Protein AF-000000007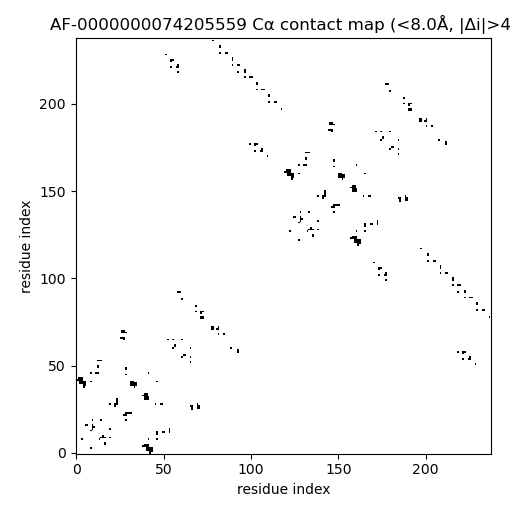4205559 (afdb_homodimer)

Organism: NCBI:txid88382

InterPro domains:
  IPR000551 MerR-type HTH domain [PF13411] (4-71)
  IPR000551 MerR-type HTH domain [PS50937] (3-72)
  IPR000551 MerR-type HTH domain [SM00422] (4-73)
  IPR009061 Putative DNA-binding domain superfamily [SSF46955] (4-115)
  IPR047057 MerR transcriptional regulator [PTHR30204] (4-109)

Sequence (238 aa):
MITYSPAQAAEVSGFSIDTLRYYEREGILRPIARTSGGHRAYTQDDLGWLDLVHCLRDTGMPIADLKRYAELSLDEATLAARVALLDEHDRRVQESIDALRVQQERLREKIRWYRSQGVMITYSPAQAAEVSGFSIDTLRYYEREGILRPIARTSGGHRAYTQDDLGWLDLVHCLRDTGMPIADLKRYAELSLDEATLAARVALLD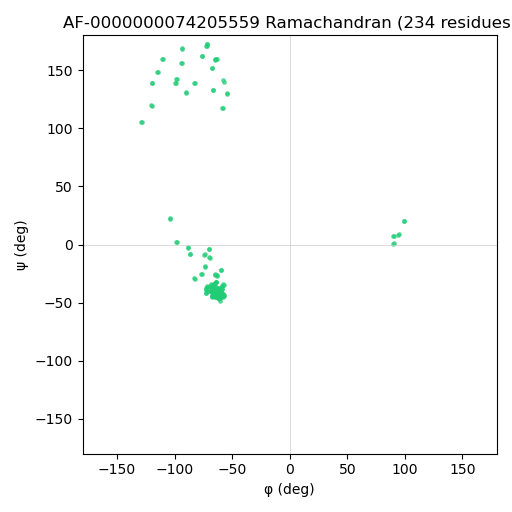EHDRRVQESIDALRVQQERLREKIRWYRSQGV

Foldseek 3Di:
DDWDFLVRLCVLLVHHSVVVVVCCVLQLQPDFDADPVGGGTHDPVSSVSSNVVSVLVVLPNDPVLSSVLSVLVVDPVSVVVNVVSVVVSVVVSVVVVVVVVVVVVVVVVVVVVVVVVVD/DDWDFLVRLCVLLVHHSVVVVVCCVLQLQPDFDADPVGGGTHDPVRSVSSNVVSVLVVLPNDPVLSSVLSVLVVDPVSVVVNVVSVVVSVVVSVVVVVVVVVVVVVVVVVVVVVVVVVD

pLDDT: mean 95.37, std 5.58, range [57.16, 98.44]

Structure (mmCIF, N/CA/C/O backbone):
data_AF-0000000074205559-model_v1
#
loop_
_entity.id
_entity.type
_entity.pdbx_description
1 polymer 'DNA-binding transcriptional MerR regulator'
#
loop_
_atom_site.group_PDB
_atom_site.id
_atom_site.type_symbol
_atom_site.label_atom_id
_atom_site.label_alt_id
_atom_site.label_comp_id
_atom_site.label_asym_id
_atom_site.label_entity_id
_atom_site.label_seq_id
_atom_site.pdbx_PDB_ins_code
_atom_site.Cartn_x
_atom_site.Cartn_y
_atom_site.Cartn_z
_atom_site.occupancy
_atom_site.B_iso_or_equiv
_atom_site.auth_seq_id
_atom_site.auth_comp_id
_atom_site.auth_asym_id
_atom_site.auth_atom_id
_atom_site.pdbx_PDB_model_num
ATOM 1 N N . MET A 1 1 ? -8.07 -34.75 -19.406 1 74.12 1 MET A N 1
ATOM 2 C CA . MET A 1 1 ? -7.824 -33.969 -18.188 1 74.12 1 MET A CA 1
ATOM 3 C C . MET A 1 1 ? -8.789 -32.812 -18.094 1 74.12 1 MET A C 1
ATOM 5 O O . MET A 1 1 ? -9.25 -32.281 -19.125 1 74.12 1 MET A O 1
ATOM 9 N N . ILE A 1 2 ? -9.484 -32.562 -17 1 88.19 2 ILE A N 1
ATOM 10 C CA . ILE A 1 2 ? -10.469 -31.5 -16.812 1 88.19 2 ILE A CA 1
ATOM 11 C C . ILE A 1 2 ? -9.82 -30.141 -17.047 1 88.19 2 ILE A C 1
ATOM 13 O O . ILE A 1 2 ? -8.734 -29.875 -16.531 1 88.19 2 ILE A O 1
ATOM 17 N N . THR A 1 3 ? -10.336 -29.438 -18.094 1 94.88 3 THR A N 1
ATOM 18 C CA . THR A 1 3 ? -9.812 -28.109 -18.391 1 94.88 3 THR A CA 1
ATOM 19 C C . THR A 1 3 ? -10.852 -27.047 -18.062 1 94.88 3 THR A C 1
ATOM 21 O O . THR A 1 3 ? -12.023 -27.359 -17.844 1 94.88 3 THR A O 1
ATOM 24 N N . TYR A 1 4 ? -10.398 -25.859 -17.891 1 97.06 4 TYR A N 1
ATOM 25 C CA . TYR A 1 4 ? -11.219 -24.703 -17.547 1 97.06 4 TYR A CA 1
ATOM 26 C C . TYR A 1 4 ? -11.125 -23.625 -18.625 1 97.06 4 TYR A C 1
ATOM 28 O O . TYR A 1 4 ? -10.039 -23.375 -19.156 1 97.06 4 TYR A O 1
ATOM 36 N N . SER A 1 5 ? -12.227 -23.047 -18.906 1 97 5 SER A N 1
ATOM 37 C CA . SER A 1 5 ? -12.258 -21.938 -19.859 1 97 5 SER A CA 1
ATOM 38 C C . SER A 1 5 ? -11.633 -20.672 -19.25 1 97 5 SER A C 1
ATOM 40 O O . SER A 1 5 ? -11.422 -20.609 -18.047 1 97 5 SER A O 1
ATOM 42 N N . PRO A 1 6 ? -11.422 -19.641 -20.078 1 96.88 6 PRO A N 1
ATOM 43 C CA . PRO A 1 6 ? -10.914 -18.375 -19.547 1 96.88 6 PRO A CA 1
ATOM 44 C C . PRO A 1 6 ? -11.852 -17.75 -18.5 1 96.88 6 PRO A C 1
ATOM 46 O O . PRO A 1 6 ? -11.383 -17.234 -17.484 1 96.88 6 PRO A O 1
ATOM 49 N N . ALA A 1 7 ? -13.039 -17.828 -18.734 1 97.19 7 ALA A N 1
ATOM 50 C CA . ALA A 1 7 ? -14.016 -17.281 -17.797 1 97.19 7 ALA A CA 1
ATOM 51 C C . ALA A 1 7 ? -13.977 -18.031 -16.469 1 97.19 7 ALA A C 1
ATOM 53 O O . ALA A 1 7 ? -14.016 -17.406 -15.406 1 97.19 7 ALA A O 1
ATOM 54 N N . GLN A 1 8 ? -13.883 -19.281 -16.547 1 97.31 8 GLN A N 1
ATOM 55 C CA . GLN A 1 8 ? -13.789 -20.094 -15.336 1 97.31 8 GLN A CA 1
ATOM 56 C C . GLN A 1 8 ? -12.484 -19.828 -14.602 1 97.31 8 GLN A C 1
ATOM 58 O O . GLN A 1 8 ? -12.469 -19.719 -13.367 1 97.31 8 GLN A O 1
ATOM 63 N N . ALA A 1 9 ? -11.43 -19.766 -15.352 1 97.81 9 ALA A N 1
ATOM 64 C CA . ALA A 1 9 ? -10.125 -19.469 -14.758 1 97.81 9 ALA A CA 1
ATOM 65 C C . ALA A 1 9 ? -10.133 -18.125 -14.062 1 97.81 9 ALA A C 1
ATOM 67 O O . ALA A 1 9 ? -9.562 -17.969 -12.977 1 97.81 9 ALA A O 1
ATOM 68 N N . ALA A 1 10 ? -10.766 -17.156 -14.68 1 97.88 10 ALA A N 1
ATOM 69 C CA . ALA A 1 10 ? -10.875 -15.82 -14.086 1 97.88 10 ALA A CA 1
ATOM 70 C C . ALA A 1 10 ? -11.641 -15.867 -12.766 1 97.88 10 ALA A C 1
ATOM 72 O O . ALA A 1 10 ? -11.203 -15.281 -11.773 1 97.88 10 ALA A O 1
ATOM 73 N N . GLU A 1 11 ? -12.688 -16.562 -12.766 1 97.19 11 GLU A N 1
ATOM 74 C CA . GLU A 1 11 ? -13.523 -16.672 -11.578 1 97.19 11 GLU A CA 1
ATOM 75 C C . GLU A 1 11 ? -12.766 -17.344 -10.438 1 97.19 11 GLU A C 1
ATOM 77 O O . GLU A 1 11 ? -12.789 -16.875 -9.297 1 97.19 11 GLU A O 1
ATOM 82 N N . VAL A 1 12 ? -12.109 -18.375 -10.773 1 96.06 12 VAL A N 1
ATOM 83 C CA . VAL A 1 12 ? -11.43 -19.172 -9.766 1 96.06 12 VAL A CA 1
ATOM 84 C C . VAL A 1 12 ? -10.195 -18.422 -9.258 1 96.06 12 VAL A C 1
ATOM 86 O O . VAL A 1 12 ? -9.922 -18.406 -8.055 1 96.06 12 VAL A O 1
ATOM 89 N N . SER A 1 13 ? -9.453 -17.797 -10.109 1 96.25 13 SER A N 1
ATOM 90 C CA . SER A 1 13 ? -8.188 -17.156 -9.75 1 96.25 13 SER A CA 1
ATOM 91 C C . SER A 1 13 ? -8.414 -15.766 -9.164 1 96.25 13 SER A C 1
ATOM 93 O O . SER A 1 13 ? -7.562 -15.25 -8.445 1 96.25 13 SER A O 1
ATOM 95 N N . GLY A 1 14 ? -9.508 -15.148 -9.609 1 96.5 14 GLY A N 1
ATOM 96 C CA . GLY A 1 14 ? -9.773 -13.797 -9.164 1 96.5 14 GLY A CA 1
ATOM 97 C C . GLY A 1 14 ? -9.164 -12.734 -10.062 1 96.5 14 GLY A C 1
ATOM 98 O O . GLY A 1 14 ? -9.266 -11.539 -9.773 1 96.5 14 GLY A O 1
ATOM 99 N N . PHE A 1 15 ? -8.516 -13.172 -11.094 1 97.69 15 PHE A N 1
ATOM 100 C CA . PHE A 1 15 ? -7.969 -12.227 -12.062 1 97.69 15 PHE A CA 1
ATOM 101 C C . PHE A 1 15 ? -8.953 -12 -13.211 1 97.69 15 PHE A C 1
ATOM 103 O O . PHE A 1 15 ? -9.773 -12.867 -13.5 1 97.69 15 PHE A O 1
ATOM 110 N N . SER A 1 16 ? -8.797 -10.914 -13.797 1 97.88 16 SER A N 1
ATOM 111 C CA . SER A 1 16 ? -9.578 -10.695 -15.008 1 97.88 16 SER A CA 1
ATOM 112 C C . SER A 1 16 ? -9.008 -11.477 -16.188 1 97.88 16 SER A C 1
ATOM 114 O O . SER A 1 16 ? -7.844 -11.883 -16.156 1 97.88 16 SER A O 1
ATOM 116 N N . ILE A 1 17 ? -9.797 -11.641 -17.188 1 97.25 17 ILE A N 1
ATOM 117 C CA . ILE A 1 17 ? -9.352 -12.305 -18.406 1 97.25 17 ILE A CA 1
ATOM 118 C C . ILE A 1 17 ? -8.172 -11.539 -19.016 1 97.25 17 ILE A C 1
ATOM 120 O O . ILE A 1 17 ? -7.207 -12.141 -19.484 1 97.25 17 ILE A O 1
ATOM 124 N N . ASP A 1 18 ? -8.266 -10.219 -18.984 1 97.75 18 ASP A N 1
ATOM 125 C CA . ASP A 1 18 ? -7.188 -9.383 -19.5 1 97.75 18 ASP A CA 1
ATOM 126 C C . ASP A 1 18 ? -5.895 -9.609 -18.719 1 97.75 18 ASP A C 1
ATOM 128 O O . ASP A 1 18 ? -4.812 -9.672 -19.312 1 97.75 18 ASP A O 1
ATOM 132 N N . THR A 1 19 ? -6.004 -9.797 -17.453 1 97.81 19 THR A N 1
ATOM 133 C CA . THR A 1 19 ? -4.824 -10.055 -16.625 1 97.81 19 THR A CA 1
ATOM 134 C C . THR A 1 19 ? -4.223 -11.414 -16.953 1 97.81 19 THR A C 1
ATOM 136 O O . THR A 1 19 ? -3 -11.562 -17.016 1 97.81 19 THR A O 1
ATOM 139 N N . LEU A 1 20 ? -5.09 -12.383 -17.156 1 97.94 20 LEU A N 1
ATOM 140 C CA . LEU A 1 20 ? -4.609 -13.703 -17.547 1 97.94 20 LEU A CA 1
ATOM 141 C C . LEU A 1 20 ? -3.836 -13.625 -18.859 1 97.94 20 LEU A C 1
ATOM 143 O O . LEU A 1 20 ? -2.764 -14.219 -18.984 1 97.94 20 LEU A O 1
ATOM 147 N N . ARG A 1 21 ? -4.355 -12.891 -19.859 1 96.44 21 ARG A N 1
ATOM 148 C CA . ARG A 1 21 ? -3.686 -12.711 -21.141 1 96.44 21 ARG A CA 1
ATOM 149 C C . ARG A 1 21 ? -2.367 -11.961 -20.969 1 96.44 21 ARG A C 1
ATOM 151 O O . ARG A 1 21 ? -1.358 -12.328 -21.578 1 96.44 21 ARG A O 1
ATOM 158 N N . TYR A 1 22 ? -2.404 -10.969 -20.125 1 98.06 22 TYR A N 1
ATOM 159 C CA . TYR A 1 22 ? -1.197 -10.203 -19.844 1 98.06 22 TYR A CA 1
ATOM 160 C C . TYR A 1 22 ? -0.115 -11.094 -19.25 1 98.06 22 TYR A C 1
ATOM 162 O O . TYR A 1 22 ? 1.044 -11.039 -19.656 1 98.06 22 TYR A O 1
ATOM 170 N N . TYR A 1 23 ? -0.518 -11.953 -18.281 1 97.88 23 TYR A N 1
ATOM 171 C CA . TYR A 1 23 ? 0.438 -12.82 -17.594 1 97.88 23 TYR A CA 1
ATOM 172 C C . TYR A 1 23 ? 1.027 -13.844 -18.562 1 97.88 23 TYR A C 1
ATOM 174 O O . TYR A 1 23 ? 2.195 -14.219 -18.438 1 97.88 23 TYR A O 1
ATOM 182 N N . GLU A 1 24 ? 0.235 -14.344 -19.422 1 97.25 24 GLU A N 1
ATOM 183 C CA . GLU A 1 24 ? 0.759 -15.25 -20.438 1 97.25 24 GLU A CA 1
ATOM 184 C C . GLU A 1 24 ? 1.761 -14.539 -21.344 1 97.25 24 GLU A C 1
ATOM 186 O O . GLU A 1 24 ? 2.842 -15.07 -21.609 1 97.25 24 GLU A O 1
ATOM 191 N N . ARG A 1 25 ? 1.438 -13.336 -21.75 1 96.62 25 ARG A N 1
ATOM 192 C CA . ARG A 1 25 ? 2.299 -12.555 -22.625 1 96.62 25 ARG A CA 1
ATOM 193 C C . ARG A 1 25 ? 3.631 -12.234 -21.953 1 96.62 25 ARG A C 1
ATOM 195 O O . ARG A 1 25 ? 4.68 -12.258 -22.609 1 96.62 25 ARG A O 1
ATOM 202 N N . GLU A 1 26 ? 3.586 -11.977 -20.703 1 97.06 26 GLU A N 1
ATOM 203 C CA . GLU 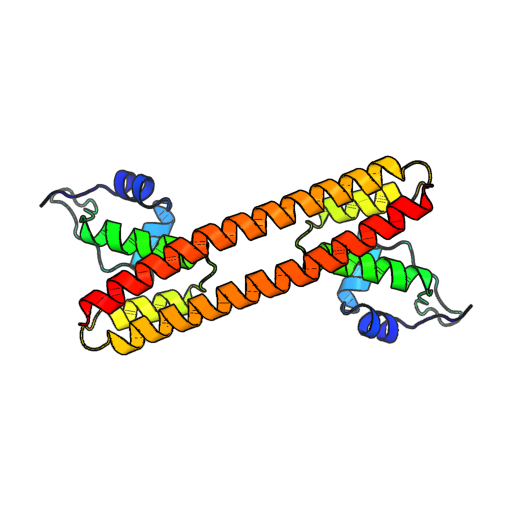A 1 26 ? 4.77 -11.539 -19.969 1 97.06 26 GLU A CA 1
ATOM 204 C C . GLU A 1 26 ? 5.574 -12.734 -19.469 1 97.06 26 GLU A C 1
ATOM 206 O O . GLU A 1 26 ? 6.598 -12.562 -18.797 1 97.06 26 GLU A O 1
ATOM 211 N N . GLY A 1 27 ? 5.039 -13.914 -19.609 1 96.81 27 GLY A N 1
ATOM 212 C CA . GLY A 1 27 ? 5.766 -15.117 -19.25 1 96.81 27 GLY A CA 1
ATOM 213 C C . GLY A 1 27 ? 5.551 -15.539 -17.797 1 96.81 27 GLY A C 1
ATOM 214 O O . GLY A 1 27 ? 6.219 -16.453 -17.312 1 96.81 27 GLY A O 1
ATOM 215 N N . ILE A 1 28 ? 4.668 -14.875 -17.141 1 97.94 28 ILE A N 1
ATOM 216 C CA . ILE A 1 28 ? 4.324 -15.266 -15.773 1 97.94 28 ILE A CA 1
ATOM 217 C C . ILE A 1 28 ? 3.512 -16.562 -15.797 1 97.94 28 ILE A C 1
ATOM 219 O O . ILE A 1 28 ? 3.697 -17.438 -14.945 1 97.94 28 ILE A O 1
ATOM 223 N N . LEU A 1 29 ? 2.605 -16.688 -16.75 1 96.62 29 LEU A N 1
ATOM 224 C CA . LEU A 1 29 ? 1.94 -17.938 -17.078 1 96.62 29 LEU A CA 1
ATOM 225 C C . LEU A 1 29 ? 2.598 -18.609 -18.281 1 96.62 29 LEU A C 1
ATOM 227 O O . LEU A 1 29 ? 2.959 -17.938 -19.25 1 96.62 29 LEU A O 1
ATOM 231 N N . ARG A 1 30 ? 2.75 -19.875 -18.219 1 94.25 30 ARG A N 1
ATOM 232 C CA . ARG A 1 30 ? 3.189 -20.609 -19.391 1 94.25 30 ARG A CA 1
ATOM 233 C C . ARG A 1 30 ? 2.143 -20.531 -20.5 1 94.25 30 ARG A C 1
ATOM 235 O O . ARG A 1 30 ? 0.971 -20.25 -20.234 1 94.25 30 ARG A O 1
ATOM 242 N N . PRO A 1 31 ? 2.609 -20.766 -21.703 1 94.56 31 PRO A N 1
ATOM 243 C CA . PRO A 1 31 ? 1.625 -20.781 -22.781 1 94.56 31 PRO A CA 1
ATOM 244 C C . PRO A 1 31 ? 0.473 -21.75 -22.516 1 94.56 31 PRO A C 1
ATOM 246 O O . PRO A 1 31 ? 0.704 -22.922 -22.203 1 94.56 31 PRO A O 1
ATOM 249 N N . ILE A 1 32 ? -0.743 -21.266 -22.672 1 96.19 32 ILE A N 1
ATOM 250 C CA . ILE A 1 32 ? -1.943 -22.047 -22.391 1 96.19 32 ILE A CA 1
ATOM 251 C C . ILE A 1 32 ? -2.383 -22.781 -23.656 1 96.19 32 ILE A C 1
ATOM 253 O O . ILE A 1 32 ? -2.449 -22.188 -24.734 1 96.19 32 ILE A O 1
ATOM 257 N N . ALA A 1 33 ? -2.633 -24.062 -23.484 1 95.25 33 ALA A N 1
ATOM 258 C CA . ALA A 1 33 ? -3.105 -24.859 -24.625 1 95.25 33 ALA A CA 1
ATOM 259 C C . ALA A 1 33 ? -4.469 -24.359 -25.109 1 95.25 33 ALA A C 1
ATOM 261 O O . ALA A 1 33 ? -5.176 -23.656 -24.375 1 95.25 33 ALA A O 1
ATOM 262 N N . ARG A 1 34 ? -4.766 -24.688 -26.297 1 94.19 34 ARG A N 1
ATOM 263 C CA . ARG A 1 34 ? -6.055 -24.312 -26.875 1 94.19 34 ARG A CA 1
ATOM 264 C C . ARG A 1 34 ? -6.902 -25.547 -27.156 1 94.19 34 ARG A C 1
ATOM 266 O O . ARG A 1 34 ? -6.367 -26.625 -27.453 1 94.19 34 ARG A O 1
ATOM 273 N N . THR A 1 35 ? -8.211 -25.391 -27.047 1 94.19 35 THR A N 1
ATOM 274 C CA . THR A 1 35 ? -9.125 -26.453 -27.469 1 94.19 35 THR A CA 1
ATOM 275 C C . THR A 1 35 ? -9.148 -26.562 -28.984 1 94.19 35 THR A C 1
ATOM 277 O O . THR A 1 35 ? -8.531 -25.766 -29.688 1 94.19 35 THR A O 1
ATOM 280 N N . SER A 1 36 ? -9.898 -27.688 -29.406 1 93.94 36 SER A N 1
ATOM 281 C CA . SER A 1 36 ? -10.062 -27.859 -30.859 1 93.94 36 SER A CA 1
ATOM 282 C C . SER A 1 36 ? -10.773 -26.656 -31.484 1 93.94 36 SER A C 1
ATOM 284 O O . SER A 1 36 ? -10.578 -26.375 -32.656 1 93.94 36 SER A O 1
ATOM 286 N N . GLY A 1 37 ? -11.477 -25.953 -30.672 1 93.12 37 GLY A N 1
ATOM 287 C CA . GLY A 1 37 ? -12.211 -24.797 -31.141 1 93.12 37 GLY A CA 1
ATOM 288 C C . GLY A 1 37 ? -11.391 -23.516 -31.109 1 93.12 37 GLY A C 1
ATOM 289 O O . GLY A 1 37 ? -11.883 -22.438 -31.453 1 93.12 37 GLY A O 1
ATOM 290 N N . GLY A 1 38 ? -10.203 -23.578 -30.625 1 93.44 38 GLY A N 1
ATOM 291 C CA . GLY A 1 38 ? -9.297 -22.453 -30.656 1 93.44 38 GLY A CA 1
ATOM 292 C C . GLY A 1 38 ? -9.32 -21.625 -29.375 1 93.44 38 GLY A C 1
ATOM 293 O O . GLY A 1 38 ? -8.719 -20.547 -29.312 1 93.44 38 GLY A O 1
ATOM 294 N N . HIS A 1 39 ? -10.008 -22.141 -28.344 1 94 39 HIS A N 1
ATOM 295 C CA . HIS A 1 39 ? -10.109 -21.391 -27.109 1 94 39 HIS A CA 1
ATOM 296 C C . HIS A 1 39 ? -9.094 -21.891 -26.078 1 94 39 HIS A C 1
ATOM 298 O O . HIS A 1 39 ? -8.852 -23.094 -25.984 1 94 39 HIS A O 1
ATOM 304 N N . ARG A 1 40 ? -8.594 -20.953 -25.375 1 95.25 40 ARG A N 1
ATOM 305 C CA . ARG A 1 40 ? -7.668 -21.359 -24.328 1 95.25 40 ARG A CA 1
ATOM 306 C C . ARG A 1 40 ? -8.32 -22.328 -23.359 1 95.25 40 ARG A C 1
ATOM 308 O O . ARG A 1 40 ? -9.492 -22.188 -23.016 1 95.25 40 ARG A O 1
ATOM 315 N N . ALA A 1 41 ? -7.508 -23.344 -22.922 1 97.25 41 ALA A N 1
ATOM 316 C CA . ALA A 1 41 ? -7.953 -24.359 -21.984 1 97.25 41 ALA A CA 1
ATOM 317 C C . ALA A 1 41 ? -6.977 -24.5 -20.812 1 97.25 41 ALA A C 1
ATOM 319 O O . ALA A 1 41 ? -5.91 -25.109 -20.969 1 97.25 41 ALA A O 1
ATOM 320 N N . TYR A 1 42 ? -7.398 -23.969 -19.656 1 97.81 42 TYR A N 1
ATOM 321 C CA . TYR A 1 42 ? -6.547 -23.984 -18.469 1 97.81 42 TYR A CA 1
ATOM 322 C C . TYR A 1 42 ? -6.637 -25.328 -17.75 1 97.81 42 TYR A C 1
ATOM 324 O O . TYR A 1 42 ? -7.723 -25.891 -17.609 1 97.81 42 TYR A O 1
ATOM 332 N N . THR A 1 43 ? -5.469 -25.812 -17.281 1 96.81 43 THR A N 1
ATOM 333 C CA . THR A 1 43 ? -5.438 -27.047 -16.5 1 96.81 43 THR A CA 1
ATOM 334 C C . THR A 1 43 ? -5.512 -26.75 -15.008 1 96.81 43 THR A C 1
ATOM 336 O O . THR A 1 43 ? -5.426 -25.594 -14.594 1 96.81 43 THR A O 1
ATOM 339 N N . GLN A 1 44 ? -5.723 -27.781 -14.211 1 96 44 GLN A N 1
ATOM 340 C CA . GLN A 1 44 ? -5.684 -27.625 -12.766 1 96 44 GLN A CA 1
ATOM 341 C C . GLN A 1 44 ? -4.336 -27.078 -12.305 1 96 44 GLN A C 1
ATOM 343 O O . GLN A 1 44 ? -4.27 -26.312 -11.336 1 96 44 GLN A O 1
ATOM 348 N N . ASP A 1 45 ? -3.303 -27.438 -12.961 1 94.5 45 ASP A N 1
ATOM 349 C CA . ASP A 1 45 ? -1.972 -26.938 -12.625 1 94.5 45 ASP A CA 1
ATOM 350 C C . ASP A 1 45 ? -1.868 -25.422 -12.883 1 94.5 45 ASP A C 1
ATOM 352 O O . ASP A 1 45 ? -1.245 -24.703 -12.109 1 94.5 45 ASP A O 1
ATOM 356 N N . ASP A 1 46 ? -2.469 -25.031 -13.992 1 96.31 46 ASP A N 1
ATOM 357 C CA . ASP A 1 46 ? -2.498 -23.594 -14.289 1 96.31 46 ASP A CA 1
ATOM 358 C C . ASP A 1 46 ? -3.219 -22.828 -13.188 1 96.31 46 ASP A C 1
ATOM 360 O O . ASP A 1 46 ? -2.768 -21.75 -12.773 1 96.31 46 ASP A O 1
ATOM 364 N N . LEU A 1 47 ? -4.316 -23.391 -12.703 1 96.69 47 LEU A N 1
ATOM 365 C CA . LEU A 1 47 ? -5.094 -22.719 -11.672 1 96.69 47 LEU A CA 1
ATOM 366 C C . LEU A 1 47 ? -4.328 -22.672 -10.352 1 96.69 47 LEU A C 1
ATOM 368 O O . LEU A 1 47 ? -4.398 -21.688 -9.609 1 96.69 47 LEU A O 1
ATOM 372 N N . GLY A 1 48 ? -3.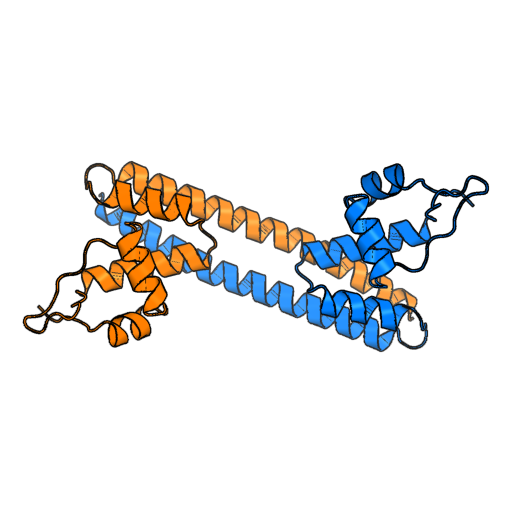654 -23.75 -10.039 1 95.5 48 GLY A N 1
ATOM 373 C CA . GLY A 1 48 ? -2.799 -23.75 -8.867 1 95.5 48 GLY A CA 1
ATOM 374 C C . GLY A 1 48 ? -1.717 -22.688 -8.914 1 95.5 48 GLY A C 1
ATOM 375 O O . GLY A 1 48 ? -1.464 -22 -7.922 1 95.5 48 GLY A O 1
ATOM 376 N N . TRP A 1 49 ? -1.135 -22.609 -10.07 1 96 49 TRP A N 1
ATOM 377 C CA . TRP A 1 49 ? -0.118 -21.594 -10.281 1 96 49 TRP A CA 1
ATOM 378 C C . TRP A 1 49 ? -0.709 -20.203 -10.109 1 96 49 TRP A C 1
ATOM 380 O O . TRP A 1 49 ? -0.124 -19.344 -9.43 1 96 49 TRP A O 1
ATOM 390 N N . LEU A 1 50 ? -1.854 -19.984 -10.656 1 97.44 50 LEU A N 1
ATOM 391 C CA . LEU A 1 50 ? -2.51 -18.688 -10.562 1 97.44 50 LEU A CA 1
ATOM 392 C C . LEU A 1 50 ? -2.869 -18.359 -9.117 1 97.44 50 LEU A C 1
ATOM 394 O O . LEU A 1 50 ? -2.85 -17.203 -8.711 1 97.44 50 LEU A O 1
ATOM 398 N N . ASP A 1 51 ? -3.164 -19.344 -8.383 1 96.75 51 ASP A N 1
ATOM 399 C CA . ASP A 1 51 ? -3.434 -19.156 -6.965 1 96.75 51 ASP A CA 1
ATOM 400 C C . ASP A 1 51 ? -2.201 -18.625 -6.238 1 96.75 51 ASP A C 1
ATOM 402 O O . ASP A 1 51 ? -2.301 -17.672 -5.449 1 96.75 51 ASP A O 1
ATOM 406 N N . LEU A 1 52 ? -1.075 -19.219 -6.527 1 96.5 52 LEU A N 1
ATOM 407 C CA . LEU A 1 52 ? 0.171 -18.719 -5.957 1 96.5 52 LEU A CA 1
ATOM 408 C C . LEU A 1 52 ? 0.443 -17.281 -6.41 1 96.5 52 LEU A C 1
ATOM 410 O O . LEU A 1 52 ? 0.783 -16.422 -5.594 1 96.5 52 LEU A O 1
ATOM 414 N N . VAL A 1 53 ? 0.274 -17.062 -7.648 1 97.69 53 VAL A N 1
ATOM 415 C CA . VAL A 1 53 ? 0.505 -15.734 -8.203 1 97.69 53 VAL A CA 1
ATOM 416 C C . VAL A 1 53 ? -0.39 -14.711 -7.504 1 97.69 53 VAL A C 1
ATOM 418 O O . VAL A 1 53 ? 0.066 -13.633 -7.129 1 97.69 53 VAL A O 1
ATOM 421 N N . HIS A 1 54 ? -1.604 -15.062 -7.316 1 97.19 54 HIS A N 1
ATOM 422 C CA . HIS A 1 54 ? -2.553 -14.188 -6.637 1 97.19 54 HIS A CA 1
ATOM 423 C C . HIS A 1 54 ? -2.09 -13.867 -5.219 1 97.19 54 HIS A C 1
ATOM 425 O O . HIS A 1 54 ? -2.123 -12.711 -4.797 1 97.19 54 HIS A O 1
ATOM 431 N N . CYS A 1 55 ? -1.637 -14.844 -4.551 1 97.19 55 CYS A N 1
ATOM 432 C CA . CYS A 1 55 ? -1.133 -14.672 -3.191 1 97.19 55 CYS A CA 1
ATOM 433 C C . CYS A 1 55 ? 0.054 -13.719 -3.166 1 97.19 55 CYS A C 1
ATOM 435 O O . CYS A 1 55 ? 0.108 -12.812 -2.334 1 97.19 55 CYS A O 1
ATOM 437 N N . LEU A 1 56 ? 0.953 -13.922 -4.082 1 98 56 LEU A N 1
ATOM 438 C CA . LEU A 1 56 ? 2.156 -13.094 -4.129 1 98 56 LEU A CA 1
ATOM 439 C C . LEU A 1 56 ? 1.812 -11.648 -4.48 1 98 56 LEU A C 1
ATOM 441 O O . LEU A 1 56 ? 2.34 -10.719 -3.871 1 98 56 LEU A O 1
ATOM 445 N N . ARG A 1 57 ? 0.847 -11.461 -5.336 1 97.19 57 ARG A N 1
ATOM 446 C CA . ARG A 1 57 ? 0.418 -10.125 -5.727 1 97.19 57 ARG A CA 1
ATOM 447 C C . ARG A 1 57 ? -0.36 -9.445 -4.605 1 97.19 57 ARG A C 1
ATOM 449 O O . ARG A 1 57 ? -0.171 -8.258 -4.344 1 97.19 57 ARG A O 1
ATOM 456 N N . ASP A 1 58 ? -1.14 -10.266 -3.947 1 95.88 58 ASP A N 1
ATOM 457 C CA . ASP A 1 58 ? -1.93 -9.734 -2.844 1 95.88 58 ASP A CA 1
ATOM 458 C C . ASP A 1 58 ? -1.028 -9.211 -1.726 1 95.88 58 ASP A C 1
ATOM 460 O O . ASP A 1 58 ? -1.383 -8.258 -1.026 1 95.88 58 ASP A O 1
ATOM 464 N N . THR A 1 59 ? 0.13 -9.758 -1.643 1 96.88 59 THR A N 1
ATOM 465 C CA . THR A 1 59 ? 1.04 -9.359 -0.575 1 96.88 59 THR A CA 1
ATOM 466 C C . THR A 1 59 ? 2.059 -8.344 -1.083 1 96.88 59 THR A C 1
ATOM 468 O O . THR A 1 59 ? 3.002 -7.996 -0.37 1 96.88 59 THR A O 1
ATOM 471 N N . GLY A 1 60 ? 1.93 -7.969 -2.355 1 96.88 60 GLY A N 1
ATOM 472 C CA . GLY A 1 60 ? 2.652 -6.801 -2.832 1 96.88 60 GLY A CA 1
ATOM 473 C C . GLY A 1 60 ? 3.93 -7.152 -3.57 1 96.88 60 GLY A C 1
ATOM 474 O O . GLY A 1 60 ? 4.824 -6.312 -3.703 1 96.88 60 GLY A O 1
ATOM 475 N N . MET A 1 61 ? 4.035 -8.336 -4.031 1 98.06 61 MET A N 1
ATOM 476 C CA . MET A 1 61 ? 5.234 -8.625 -4.812 1 98.06 61 MET A CA 1
ATOM 477 C C . MET A 1 61 ? 5.238 -7.832 -6.117 1 98.06 61 MET A C 1
ATOM 479 O O . MET A 1 61 ? 4.262 -7.863 -6.867 1 98.06 61 MET A O 1
ATOM 483 N N . PRO A 1 62 ? 6.348 -7.238 -6.383 1 97.38 62 PRO A N 1
ATOM 484 C CA . PRO A 1 62 ? 6.434 -6.527 -7.664 1 97.38 62 PRO A CA 1
ATOM 485 C C . PRO A 1 62 ? 6.41 -7.473 -8.859 1 97.38 62 PRO A C 1
ATOM 487 O O . PRO A 1 62 ? 6.906 -8.602 -8.773 1 97.38 62 PRO A O 1
ATOM 490 N N . ILE A 1 63 ? 5.926 -6.996 -9.938 1 97.25 63 ILE A N 1
ATOM 491 C CA . ILE A 1 63 ? 5.785 -7.777 -11.164 1 97.25 63 ILE A CA 1
ATOM 492 C C . ILE A 1 63 ? 7.152 -8.297 -11.602 1 97.25 63 ILE A C 1
ATOM 494 O O . ILE A 1 63 ? 7.27 -9.43 -12.078 1 97.25 63 ILE A O 1
ATOM 498 N N . ALA A 1 64 ? 8.188 -7.508 -11.445 1 97.12 64 ALA A N 1
ATOM 499 C CA . ALA A 1 64 ? 9.531 -7.918 -11.836 1 97.12 64 ALA A CA 1
ATOM 500 C C . ALA A 1 64 ? 9.961 -9.172 -11.078 1 97.12 64 ALA A C 1
ATOM 502 O O . ALA A 1 64 ? 10.523 -10.094 -11.672 1 97.12 64 ALA A O 1
ATOM 503 N N . ASP A 1 65 ? 9.688 -9.172 -9.773 1 97.56 65 ASP A N 1
ATOM 504 C CA . ASP A 1 65 ? 10.031 -10.336 -8.969 1 97.56 65 ASP A CA 1
ATOM 505 C C . ASP A 1 65 ? 9.172 -11.539 -9.352 1 97.56 65 ASP A C 1
ATOM 507 O O . ASP A 1 65 ? 9.656 -12.672 -9.352 1 97.56 65 ASP A O 1
ATOM 511 N N . LEU A 1 66 ? 7.949 -11.305 -9.648 1 98 66 LEU A N 1
ATOM 512 C CA . LEU A 1 66 ? 7.047 -12.375 -10.07 1 98 66 LEU A CA 1
ATOM 513 C C . LEU A 1 66 ? 7.539 -13.023 -11.367 1 98 66 LEU A C 1
ATOM 515 O O . LEU A 1 66 ? 7.543 -14.25 -11.492 1 98 66 LEU A O 1
ATOM 519 N N . LYS A 1 67 ? 8 -12.188 -12.289 1 97.88 67 LYS A N 1
ATOM 520 C CA . LYS A 1 67 ? 8.562 -12.688 -13.539 1 97.88 67 LYS A CA 1
ATOM 521 C C . LYS A 1 67 ? 9.805 -13.531 -13.289 1 97.88 67 LYS A C 1
ATOM 523 O O . LYS A 1 67 ? 9.977 -14.586 -13.891 1 97.88 67 LYS A O 1
ATOM 528 N N . ARG A 1 68 ? 10.586 -13.031 -12.469 1 97.62 68 ARG A N 1
ATOM 529 C CA . ARG A 1 68 ? 11.789 -13.781 -12.109 1 97.62 68 ARG A CA 1
ATOM 530 C C . ARG A 1 68 ? 11.43 -15.141 -11.523 1 97.62 68 ARG A C 1
ATOM 532 O O . ARG A 1 68 ? 12.031 -16.156 -11.891 1 97.62 68 ARG A O 1
ATOM 539 N N . TYR A 1 69 ? 10.492 -15.148 -10.672 1 97.81 69 TYR A N 1
ATOM 540 C CA . TYR A 1 69 ? 10.047 -16.406 -10.078 1 97.81 69 TYR A CA 1
ATOM 541 C C . TYR A 1 69 ? 9.523 -17.359 -11.148 1 97.81 69 TYR A C 1
ATOM 543 O O . TYR A 1 69 ? 9.844 -18.547 -11.141 1 97.81 69 TYR A O 1
ATOM 551 N N . ALA A 1 70 ? 8.719 -16.891 -12.023 1 97.69 70 ALA A N 1
ATOM 552 C CA . ALA A 1 70 ? 8.156 -17.688 -13.109 1 97.69 70 ALA A CA 1
ATOM 553 C C . ALA A 1 70 ? 9.266 -18.281 -13.977 1 97.69 70 ALA A C 1
ATOM 555 O O . ALA A 1 70 ? 9.203 -19.453 -14.359 1 97.69 70 ALA A O 1
ATOM 556 N N . GLU A 1 71 ? 10.227 -17.484 -14.273 1 97.06 71 GLU A N 1
ATOM 557 C CA . GLU A 1 71 ? 11.359 -17.938 -15.078 1 97.06 71 GLU A CA 1
ATOM 558 C C . GLU A 1 71 ? 12.094 -19.078 -14.375 1 97.06 71 GLU A C 1
ATOM 560 O O . GLU A 1 71 ? 12.398 -20.109 -14.992 1 97.06 71 GLU A O 1
ATOM 565 N N . LEU A 1 72 ? 12.398 -18.922 -13.148 1 96.38 72 LEU A N 1
ATOM 566 C CA . LEU A 1 72 ? 13.062 -19.953 -12.359 1 96.38 72 LEU A CA 1
ATOM 567 C C . LEU A 1 72 ? 12.234 -21.234 -12.328 1 96.38 72 LEU A C 1
ATOM 569 O O . LEU A 1 72 ? 12.781 -22.328 -12.352 1 96.38 72 LEU A O 1
ATOM 573 N N . SER A 1 73 ? 10.898 -21.078 -12.305 1 94.94 73 SER A N 1
ATOM 574 C CA . SER A 1 73 ? 10 -22.219 -12.133 1 94.94 73 SER A CA 1
ATOM 575 C C . SER A 1 73 ? 10.008 -23.109 -13.367 1 94.94 73 SER A C 1
ATOM 577 O O . SER A 1 73 ? 9.5 -24.234 -13.32 1 94.94 73 SER A O 1
ATOM 579 N N . LEU A 1 74 ? 10.602 -22.656 -14.453 1 92.81 74 LEU A N 1
ATOM 580 C CA . LEU A 1 74 ? 10.688 -23.453 -15.672 1 92.81 74 LEU A CA 1
ATOM 581 C C . LEU A 1 74 ? 11.695 -24.578 -15.516 1 92.81 74 LEU A C 1
ATOM 583 O O . LEU A 1 74 ? 11.695 -25.531 -16.297 1 92.81 74 LEU A O 1
ATOM 587 N N . ASP A 1 75 ? 12.539 -24.406 -14.555 1 93.5 75 ASP A N 1
ATOM 588 C CA . ASP A 1 75 ? 13.578 -25.391 -14.273 1 93.5 75 ASP A CA 1
ATOM 589 C C . ASP A 1 75 ? 13.438 -25.953 -12.859 1 93.5 75 ASP A C 1
ATOM 591 O O . ASP A 1 75 ? 13.633 -25.234 -11.875 1 93.5 75 ASP A O 1
ATOM 595 N N . GLU A 1 76 ? 13.25 -27.188 -12.789 1 90 76 GLU A N 1
ATOM 596 C CA . GLU A 1 76 ? 13.039 -27.844 -11.5 1 90 76 GLU A CA 1
ATOM 597 C C . GLU A 1 76 ? 14.281 -27.75 -10.625 1 90 76 GLU A C 1
ATOM 599 O O . GLU A 1 76 ? 14.188 -27.828 -9.398 1 90 76 GLU A O 1
ATOM 604 N N . ALA A 1 77 ? 15.43 -27.609 -11.25 1 94.12 77 ALA A N 1
ATOM 605 C CA . ALA A 1 77 ? 16.703 -27.578 -10.523 1 94.12 77 ALA A CA 1
ATOM 606 C C . ALA A 1 77 ? 16.844 -26.281 -9.719 1 94.12 77 ALA A C 1
ATOM 608 O O . ALA A 1 77 ? 17.734 -26.172 -8.883 1 94.12 77 ALA A O 1
ATOM 609 N N . THR A 1 78 ? 15.805 -25.391 -9.898 1 95.31 78 THR A N 1
ATOM 610 C CA . THR A 1 78 ? 15.961 -24.078 -9.281 1 95.31 78 THR A CA 1
ATOM 611 C C . THR A 1 78 ? 15.102 -23.969 -8.031 1 95.31 78 THR A C 1
ATOM 613 O O . THR A 1 78 ? 14.758 -22.859 -7.609 1 95.31 78 THR A O 1
ATOM 616 N N . LEU A 1 79 ? 14.742 -25.047 -7.441 1 93.44 79 LEU A N 1
ATOM 617 C CA . LEU A 1 79 ? 13.852 -25.031 -6.285 1 93.44 79 LEU A CA 1
ATOM 618 C C . LEU A 1 79 ? 14.422 -24.172 -5.168 1 93.44 79 LEU A C 1
ATOM 620 O O . LEU A 1 79 ? 13.703 -23.359 -4.566 1 93.44 79 LEU A O 1
ATOM 624 N N . ALA A 1 80 ? 15.688 -24.312 -4.93 1 93.75 80 ALA A N 1
ATOM 625 C CA . ALA A 1 80 ? 16.328 -23.562 -3.852 1 93.75 80 ALA A CA 1
ATOM 626 C C . ALA A 1 80 ? 16.219 -22.062 -4.094 1 93.75 80 ALA A C 1
ATOM 628 O O . ALA A 1 80 ? 15.922 -21.297 -3.172 1 93.75 80 ALA A O 1
ATOM 629 N N . ALA A 1 81 ? 16.469 -21.656 -5.281 1 96.12 81 ALA A N 1
ATOM 630 C CA . ALA A 1 81 ? 16.391 -20.25 -5.637 1 96.12 81 ALA A CA 1
ATOM 631 C C . ALA A 1 81 ? 14.969 -19.719 -5.523 1 96.12 81 ALA A C 1
ATOM 633 O O . ALA A 1 81 ? 14.75 -18.594 -5.102 1 96.12 81 ALA A O 1
ATOM 634 N N . ARG A 1 82 ? 14 -20.484 -5.832 1 96.25 82 ARG A N 1
ATOM 635 C CA . ARG A 1 82 ? 12.594 -20.109 -5.746 1 96.25 82 ARG A CA 1
ATOM 636 C C . ARG A 1 82 ? 12.164 -19.922 -4.293 1 96.25 82 ARG A C 1
ATOM 638 O O . ARG A 1 82 ? 11.531 -18.938 -3.945 1 96.25 82 ARG A O 1
ATOM 645 N N . VAL A 1 83 ? 12.57 -20.844 -3.52 1 95.56 83 VAL A N 1
ATOM 646 C CA . VAL A 1 83 ? 12.234 -20.766 -2.102 1 95.56 83 VAL A CA 1
ATOM 647 C C . VAL A 1 83 ? 12.898 -19.531 -1.484 1 95.56 83 VAL A C 1
ATOM 649 O O . VAL A 1 83 ? 12.289 -18.828 -0.685 1 95.56 83 VAL A O 1
ATOM 652 N N . ALA A 1 84 ? 14.094 -19.266 -1.892 1 96.5 84 ALA A N 1
ATOM 653 C CA . ALA A 1 84 ? 14.805 -18.094 -1.389 1 96.5 84 ALA A CA 1
ATOM 654 C C . ALA A 1 84 ? 14.07 -16.812 -1.752 1 96.5 84 ALA A C 1
ATOM 656 O O . ALA A 1 84 ? 13.992 -15.891 -0.939 1 96.5 84 ALA A O 1
ATOM 657 N N . LEU A 1 85 ? 13.547 -16.75 -2.9 1 97.38 85 LEU A N 1
ATOM 658 C CA . LEU A 1 85 ? 12.797 -15.586 -3.352 1 97.38 85 LEU A CA 1
ATOM 659 C C . LEU A 1 85 ? 11.508 -15.422 -2.545 1 97.38 85 LEU A C 1
ATOM 661 O O . LEU A 1 85 ? 11.156 -14.305 -2.164 1 97.38 85 LEU A O 1
ATOM 665 N N . LEU A 1 86 ? 10.844 -16.5 -2.26 1 97.56 86 LEU A N 1
ATOM 666 C CA . LEU A 1 86 ? 9.617 -16.469 -1.468 1 97.56 86 LEU A CA 1
ATOM 667 C C . LEU A 1 86 ? 9.914 -16.031 -0.034 1 97.56 86 LEU A C 1
ATOM 669 O O . LEU A 1 86 ? 9.164 -15.242 0.546 1 97.56 86 LEU A O 1
ATOM 673 N N . ASP A 1 87 ? 11.016 -16.484 0.522 1 97.81 87 ASP A N 1
ATOM 674 C CA . ASP A 1 87 ? 11.422 -16.109 1.873 1 97.81 87 ASP A CA 1
ATOM 675 C C . ASP A 1 87 ? 11.734 -14.617 1.956 1 97.81 87 ASP A C 1
ATOM 677 O O . ASP A 1 87 ? 1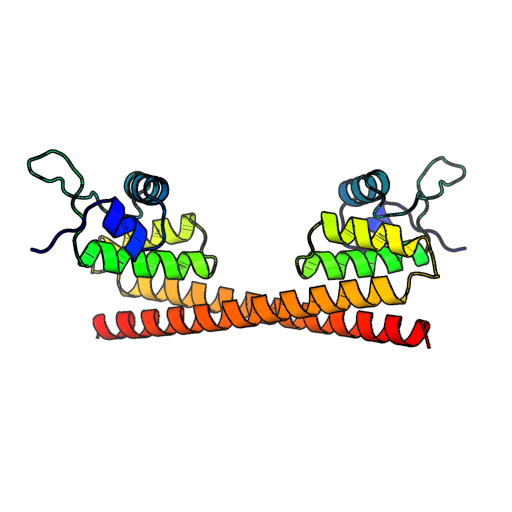1.344 -13.945 2.918 1 97.81 87 ASP A O 1
ATOM 681 N N . GLU A 1 88 ? 12.438 -14.203 1.001 1 98.06 88 GLU A N 1
ATOM 682 C CA . GLU A 1 88 ? 12.75 -12.773 0.954 1 98.06 88 GLU A CA 1
ATOM 683 C C . GLU A 1 88 ? 11.477 -11.93 0.88 1 98.06 88 GLU A C 1
ATOM 685 O O . GLU A 1 88 ? 11.367 -10.906 1.556 1 98.06 88 GLU A O 1
ATOM 690 N N . HIS A 1 89 ? 10.547 -12.367 0.123 1 98.38 89 HIS A N 1
ATOM 691 C CA . HIS A 1 89 ? 9.273 -11.656 0.013 1 98.38 89 HIS A CA 1
ATOM 692 C C . HIS A 1 89 ? 8.523 -11.664 1.34 1 98.38 89 HIS A C 1
ATOM 694 O O . HIS A 1 89 ? 7.984 -10.641 1.76 1 98.38 89 HIS A O 1
ATOM 700 N N . ASP A 1 90 ? 8.531 -12.781 1.978 1 98.44 90 ASP A N 1
ATOM 701 C CA . ASP A 1 90 ? 7.887 -12.875 3.285 1 98.44 90 ASP A CA 1
ATOM 702 C C . ASP A 1 90 ? 8.492 -11.875 4.266 1 98.44 90 ASP A C 1
ATOM 704 O O . ASP A 1 90 ? 7.773 -11.211 5.012 1 98.44 90 ASP A O 1
ATOM 708 N N . ARG A 1 91 ? 9.797 -11.773 4.234 1 98.38 91 ARG A N 1
ATOM 709 C CA . ARG A 1 91 ? 10.492 -10.828 5.105 1 98.38 91 ARG A CA 1
ATOM 710 C C . ARG A 1 91 ? 10.086 -9.391 4.785 1 98.38 91 ARG A C 1
ATOM 712 O O . ARG A 1 91 ? 9.852 -8.594 5.691 1 98.38 91 ARG A O 1
ATOM 719 N N . ARG A 1 92 ? 9.984 -9.07 3.598 1 98.06 92 ARG A N 1
ATOM 720 C CA . ARG A 1 92 ? 9.586 -7.734 3.176 1 98.06 92 ARG A CA 1
ATOM 721 C C . ARG A 1 92 ? 8.164 -7.422 3.625 1 98.06 92 ARG A C 1
ATOM 723 O O . ARG A 1 92 ? 7.871 -6.305 4.059 1 98.06 92 ARG A O 1
ATOM 730 N N . VAL A 1 93 ? 7.27 -8.375 3.512 1 98.25 93 VAL A N 1
ATOM 731 C CA . VAL A 1 93 ? 5.891 -8.211 3.961 1 98.25 93 VAL A CA 1
ATOM 732 C C . VAL A 1 93 ? 5.867 -7.938 5.465 1 98.25 93 VAL A C 1
ATOM 734 O O . VAL A 1 93 ? 5.188 -7.02 5.926 1 98.25 93 VAL A O 1
ATOM 737 N N . GLN A 1 94 ? 6.664 -8.711 6.191 1 98.38 94 GLN A N 1
ATOM 738 C CA . GLN A 1 94 ? 6.727 -8.516 7.637 1 98.38 94 GLN A CA 1
ATOM 739 C C . GLN A 1 94 ? 7.242 -7.121 7.977 1 98.38 94 GLN A C 1
ATOM 741 O O . GLN A 1 94 ? 6.719 -6.465 8.883 1 98.38 94 GLN A O 1
ATOM 746 N N . GLU A 1 95 ? 8.25 -6.719 7.277 1 98.06 95 GLU A N 1
ATOM 747 C CA . GLU A 1 95 ? 8.797 -5.383 7.492 1 98.06 95 GLU A CA 1
ATOM 748 C C . GLU A 1 95 ? 7.75 -4.305 7.215 1 98.06 95 GLU A C 1
ATOM 750 O O . GLU A 1 95 ? 7.672 -3.307 7.934 1 98.06 95 GLU A O 1
ATOM 755 N N . SER A 1 96 ? 6.961 -4.523 6.203 1 96.75 96 SER A N 1
ATOM 756 C CA . SER A 1 96 ? 5.895 -3.584 5.871 1 96.75 96 SER A CA 1
ATOM 757 C C . SER A 1 96 ? 4.84 -3.535 6.973 1 96.75 96 SER A C 1
ATOM 759 O O . SER A 1 96 ? 4.383 -2.455 7.352 1 96.75 96 SER A O 1
ATOM 761 N N . ILE A 1 97 ? 4.453 -4.633 7.508 1 97.44 97 ILE A N 1
ATOM 762 C CA . ILE A 1 97 ? 3.477 -4.711 8.586 1 97.44 97 ILE A CA 1
ATOM 763 C C . ILE A 1 97 ? 4.008 -3.984 9.82 1 97.44 97 ILE A C 1
ATOM 765 O O . ILE A 1 97 ? 3.297 -3.184 10.43 1 97.44 97 ILE A O 1
ATOM 769 N N . ASP A 1 98 ? 5.246 -4.234 10.125 1 98.25 98 ASP A N 1
ATOM 770 C CA . ASP A 1 98 ? 5.859 -3.605 11.289 1 98.25 98 ASP A CA 1
ATOM 771 C C . ASP A 1 98 ? 5.902 -2.086 11.141 1 98.25 98 ASP A C 1
ATOM 773 O O . ASP A 1 98 ? 5.609 -1.354 12.086 1 98.25 98 ASP A O 1
ATOM 777 N N . ALA A 1 99 ? 6.273 -1.709 9.969 1 97 99 ALA A N 1
ATOM 778 C CA . ALA A 1 99 ? 6.332 -0.275 9.695 1 97 99 ALA A CA 1
ATOM 779 C C . ALA A 1 99 ? 4.953 0.367 9.828 1 97 99 ALA A C 1
ATOM 781 O O . ALA A 1 99 ? 4.82 1.445 10.414 1 97 99 ALA A O 1
ATOM 782 N N . LEU A 1 100 ? 3.928 -0.262 9.344 1 96.75 100 LEU A N 1
ATOM 783 C CA . LEU A 1 100 ? 2.568 0.265 9.422 1 96.75 100 LEU A CA 1
ATOM 784 C C . LEU A 1 100 ? 2.088 0.325 10.867 1 96.75 100 LEU A C 1
ATOM 786 O O . LEU A 1 100 ? 1.385 1.262 11.25 1 96.75 100 LEU A O 1
ATOM 790 N N . ARG A 1 101 ? 2.482 -0.549 11.625 1 97.88 101 ARG A N 1
ATOM 791 C CA . ARG A 1 101 ? 2.107 -0.561 13.031 1 97.88 101 ARG A CA 1
ATOM 792 C C . ARG A 1 101 ? 2.742 0.61 13.773 1 97.88 101 ARG A C 1
ATOM 794 O O . ARG A 1 101 ? 2.094 1.244 14.609 1 97.88 101 ARG A O 1
ATOM 801 N N . VAL A 1 102 ? 3.977 0.833 13.508 1 98.06 102 VAL A N 1
ATOM 802 C CA . VAL A 1 102 ? 4.664 1.966 14.117 1 98.06 102 VAL A CA 1
ATOM 803 C C . VAL A 1 102 ? 3.971 3.268 13.719 1 98.06 102 VAL A C 1
ATOM 805 O O . VAL A 1 102 ? 3.721 4.125 14.57 1 98.06 102 VAL A O 1
ATOM 808 N N . GLN A 1 103 ? 3.658 3.369 12.492 1 97.62 103 GLN A N 1
ATOM 809 C CA . GLN A 1 103 ? 2.975 4.559 11.992 1 97.62 103 GLN A CA 1
ATOM 810 C C . GLN A 1 103 ? 1.588 4.695 12.609 1 97.62 103 GLN A C 1
ATOM 812 O O . GLN A 1 103 ? 1.145 5.805 12.914 1 97.62 103 GLN A O 1
ATOM 817 N N . GLN A 1 104 ? 0.946 3.59 12.742 1 98.25 104 GLN A N 1
ATOM 818 C CA . GLN A 1 104 ? -0.372 3.623 13.367 1 98.25 104 GLN A CA 1
ATOM 819 C C . GLN A 1 104 ? -0.281 4.109 14.812 1 98.25 104 GLN A C 1
ATOM 821 O O . GLN A 1 104 ? -1.142 4.859 15.273 1 98.25 104 GLN A O 1
ATOM 826 N N . GLU A 1 105 ? 0.689 3.65 15.547 1 98.31 105 GLU A N 1
ATOM 827 C CA . GLU A 1 105 ? 0.874 4.102 16.922 1 98.31 105 GLU A CA 1
ATOM 828 C C . GLU A 1 105 ? 1.077 5.613 16.984 1 98.31 105 GLU A C 1
ATOM 830 O O . GLU A 1 105 ? 0.521 6.285 17.859 1 98.31 105 GLU A O 1
ATOM 835 N N . ARG A 1 106 ? 1.854 6.109 16.078 1 97.19 106 ARG A N 1
ATOM 836 C CA . ARG A 1 106 ? 2.037 7.555 16 1 97.19 106 ARG A CA 1
ATOM 837 C C . ARG A 1 106 ? 0.715 8.266 15.719 1 97.19 106 ARG A C 1
ATOM 839 O O . ARG A 1 106 ? 0.418 9.297 16.328 1 97.19 106 ARG A O 1
ATOM 846 N N . LEU A 1 107 ? -0.06 7.711 14.844 1 97.25 107 LEU A N 1
ATOM 847 C CA . LEU A 1 107 ? -1.377 8.25 14.523 1 97.25 107 LEU A CA 1
ATOM 848 C C . LEU A 1 107 ? -2.266 8.289 15.758 1 97.25 107 LEU A C 1
ATOM 850 O O . LEU A 1 107 ? -2.895 9.305 16.047 1 97.25 107 LEU A O 1
ATOM 854 N N . ARG A 1 108 ? -2.227 7.246 16.484 1 97.88 108 ARG A N 1
ATOM 855 C CA . ARG A 1 108 ? -3.078 7.152 17.672 1 97.88 108 ARG A CA 1
ATOM 856 C C . ARG A 1 108 ? -2.629 8.133 18.75 1 97.88 108 ARG A C 1
ATOM 858 O O . ARG A 1 108 ? -3.457 8.68 19.484 1 97.88 108 ARG A O 1
ATOM 865 N N . GLU A 1 109 ? -1.352 8.375 18.859 1 96.88 109 GLU A N 1
ATOM 866 C CA . GLU A 1 109 ? -0.84 9.398 19.766 1 96.88 109 GLU A CA 1
ATOM 867 C C . GLU A 1 109 ? -1.348 10.781 19.375 1 96.88 109 GLU A C 1
ATOM 869 O O . GLU A 1 109 ? -1.712 11.578 20.25 1 96.88 109 GLU A O 1
ATOM 874 N N . LYS A 1 110 ? -1.36 11.023 18.125 1 94.38 110 LYS A N 1
ATOM 875 C CA . LYS A 1 110 ? -1.87 12.305 17.641 1 94.38 110 LYS A CA 1
ATOM 876 C C . LYS A 1 110 ? -3.359 12.453 17.938 1 94.38 110 LYS A C 1
ATOM 878 O O . LYS A 1 110 ? -3.809 13.516 18.375 1 94.38 110 LYS A O 1
ATOM 883 N N . ILE A 1 111 ? -4.074 11.43 17.719 1 94.88 111 ILE A N 1
ATOM 884 C CA . ILE A 1 111 ? -5.512 11.445 17.969 1 94.88 111 ILE A CA 1
ATOM 885 C C . ILE A 1 111 ? -5.785 11.703 19.453 1 94.88 111 ILE A C 1
ATOM 887 O O . ILE A 1 111 ? -6.656 12.508 19.797 1 94.88 111 ILE A O 1
ATOM 891 N N . ARG A 1 112 ? -5.055 11.07 20.281 1 95.19 112 ARG A N 1
ATOM 892 C CA . ARG A 1 112 ? -5.199 11.281 21.719 1 95.19 112 ARG A CA 1
ATOM 893 C C . ARG A 1 112 ? -4.938 12.742 22.078 1 95.19 112 ARG A C 1
ATOM 895 O O . ARG A 1 112 ? -5.664 13.328 22.875 1 95.19 112 ARG A O 1
ATOM 902 N N . TRP A 1 113 ? -3.941 13.328 21.547 1 91.38 113 TRP A N 1
ATOM 903 C CA . TRP A 1 113 ? -3.613 14.727 21.797 1 91.38 113 TRP A CA 1
ATOM 904 C C . TRP A 1 113 ? -4.762 15.641 21.375 1 91.38 113 TRP A C 1
ATOM 906 O O . TRP A 1 113 ? -5.18 16.516 22.141 1 91.38 113 TRP A O 1
ATOM 916 N N . TYR A 1 114 ? -5.344 15.422 20.234 1 87.5 114 TYR A N 1
ATOM 917 C CA . TYR A 1 114 ? -6.414 16.266 19.719 1 87.5 114 TYR A CA 1
ATOM 918 C C . TYR A 1 114 ? -7.684 16.109 20.547 1 87.5 114 TYR A C 1
ATOM 920 O O . TYR A 1 114 ? -8.398 17.078 20.781 1 87.5 114 TYR A O 1
ATOM 928 N N . ARG A 1 115 ? -7.844 14.914 20.938 1 89.44 115 ARG A N 1
ATOM 929 C CA . ARG A 1 115 ? -9 14.664 21.781 1 89.44 115 ARG A CA 1
ATOM 930 C C . ARG A 1 115 ? -8.875 15.414 23.109 1 89.44 115 ARG A C 1
ATOM 932 O O . ARG A 1 115 ? -9.875 15.891 23.656 1 89.44 115 ARG A O 1
ATOM 939 N N . SER A 1 116 ? -7.73 15.562 23.562 1 88.62 116 SER A N 1
ATOM 940 C CA . SER A 1 116 ? -7.496 16.219 24.844 1 88.62 116 SER A CA 1
ATOM 941 C C . SER A 1 116 ? -7.633 17.734 24.719 1 88.62 116 SER A C 1
ATOM 943 O O . SER A 1 116 ? -7.863 18.422 25.703 1 88.62 116 SER A O 1
ATOM 945 N N . GLN A 1 117 ? -7.406 18.266 23.5 1 79.25 117 GLN A N 1
ATOM 946 C CA . GLN A 1 117 ? -7.559 19.703 23.281 1 79.25 117 GLN A CA 1
ATOM 947 C C . GLN A 1 117 ? -9.031 20.109 23.297 1 79.25 117 GLN A C 1
ATOM 949 O O . GLN A 1 117 ? -9.359 21.266 23.562 1 79.25 117 GLN A O 1
ATOM 954 N N . GLY A 1 118 ? -9.883 19.25 22.781 1 65.38 118 GLY A N 1
ATOM 955 C CA . GLY A 1 118 ? -11.305 19.562 22.828 1 65.38 118 GLY A CA 1
ATOM 956 C C . GLY A 1 118 ? -11.898 19.391 24.219 1 65.38 118 GLY A C 1
ATOM 957 O O . GLY A 1 118 ? -13.055 19.734 24.438 1 65.38 118 GLY A O 1
ATOM 958 N N . VAL A 1 119 ? -11.195 18.812 25.234 1 57.16 119 VAL A N 1
ATOM 959 C CA . VAL A 1 119 ? -11.672 18.75 26.625 1 57.16 119 VAL A CA 1
ATOM 960 C C . VAL A 1 119 ? -11.047 19.891 27.422 1 57.16 119 VAL A C 1
ATOM 962 O O . VAL A 1 119 ? -9.922 20.312 27.156 1 57.16 119 VAL A O 1
ATOM 965 N N . MET B 1 1 ? 8.359 36.156 15.492 1 74.19 1 MET B N 1
ATOM 966 C CA . MET B 1 1 ? 8.117 34.719 15.602 1 74.19 1 MET B CA 1
ATOM 967 C C . MET B 1 1 ? 9.07 33.938 14.695 1 74.19 1 MET B C 1
ATOM 969 O O . MET B 1 1 ? 9.477 34.438 13.648 1 74.19 1 MET B O 1
ATOM 973 N N . ILE B 1 2 ? 9.789 32.938 15.156 1 88.31 2 ILE B N 1
ATOM 974 C CA . ILE B 1 2 ? 10.758 32.156 14.398 1 88.31 2 ILE B CA 1
ATOM 975 C C . ILE B 1 2 ? 10.07 31.516 13.188 1 88.31 2 ILE B C 1
ATOM 977 O O . ILE B 1 2 ? 8.992 30.922 13.32 1 88.31 2 ILE B O 1
ATOM 981 N N . THR B 1 3 ? 10.547 31.922 11.969 1 94.94 3 THR B N 1
ATOM 982 C CA . THR B 1 3 ? 9.984 31.344 10.75 1 94.94 3 THR B CA 1
ATOM 983 C C . THR B 1 3 ? 11.016 30.453 10.055 1 94.94 3 THR B C 1
ATOM 985 O O . THR B 1 3 ? 12.195 30.484 10.398 1 94.94 3 THR B O 1
ATOM 988 N N . TYR B 1 4 ? 10.531 29.594 9.227 1 97.06 4 TYR B N 1
ATOM 989 C CA . TYR B 1 4 ? 11.336 28.625 8.484 1 97.06 4 TYR B CA 1
ATOM 990 C C . TYR B 1 4 ? 11.18 28.844 6.98 1 97.06 4 TYR B C 1
ATOM 992 O O . TYR B 1 4 ? 10.078 29.094 6.496 1 97.06 4 TYR B O 1
ATOM 1000 N N . SER B 1 5 ? 12.266 28.734 6.309 1 97 5 SER B N 1
ATOM 1001 C CA . SER B 1 5 ? 12.234 28.828 4.852 1 97 5 SER B CA 1
ATOM 1002 C C . SER B 1 5 ? 11.609 27.578 4.234 1 97 5 SER B C 1
ATOM 1004 O O . SER B 1 5 ? 11.43 26.562 4.918 1 97 5 SER B O 1
ATOM 1006 N N . PRO B 1 6 ? 11.352 27.609 2.918 1 96.94 6 PRO B N 1
ATOM 1007 C CA . PRO B 1 6 ? 10.836 26.406 2.252 1 96.94 6 PRO B CA 1
ATOM 1008 C C . PRO B 1 6 ? 11.789 25.219 2.348 1 96.94 6 PRO B C 1
ATOM 1010 O O . PRO B 1 6 ? 11.344 24.078 2.559 1 96.94 6 PRO B O 1
ATOM 1013 N N . ALA B 1 7 ? 12.969 25.469 2.215 1 97.19 7 ALA B N 1
ATOM 1014 C CA . ALA B 1 7 ? 13.969 24.406 2.307 1 97.19 7 ALA B CA 1
ATOM 1015 C C . ALA B 1 7 ? 13.984 23.797 3.701 1 97.19 7 ALA B C 1
ATOM 1017 O O . ALA B 1 7 ? 14.047 22.562 3.842 1 97.19 7 ALA B O 1
ATOM 1018 N N . GLN B 1 8 ? 13.922 24.609 4.668 1 97.38 8 GLN B N 1
ATOM 1019 C CA . GLN B 1 8 ? 13.883 24.125 6.047 1 97.38 8 GLN B CA 1
ATOM 1020 C C . GLN B 1 8 ? 12.594 23.359 6.324 1 97.38 8 GLN B C 1
ATOM 1022 O O . GLN B 1 8 ? 12.617 22.312 6.984 1 97.38 8 GLN B O 1
ATOM 1027 N N . ALA B 1 9 ? 11.523 23.906 5.863 1 97.81 9 ALA B N 1
ATOM 1028 C CA . ALA B 1 9 ? 10.234 23.25 6.035 1 97.81 9 ALA B CA 1
ATOM 1029 C C . ALA B 1 9 ? 10.227 21.875 5.375 1 97.81 9 ALA B C 1
ATOM 1031 O O . ALA B 1 9 ? 9.695 20.906 5.934 1 97.81 9 ALA B O 1
ATOM 1032 N N . ALA B 1 10 ? 10.82 21.797 4.219 1 97.94 10 ALA B N 1
ATOM 1033 C CA . ALA B 1 10 ? 10.914 20.531 3.51 1 97.94 10 ALA B CA 1
ATOM 1034 C C . ALA B 1 10 ? 11.727 19.516 4.312 1 97.94 10 ALA B C 1
ATOM 1036 O O . ALA B 1 10 ? 11.312 18.359 4.469 1 97.94 10 ALA B O 1
ATOM 1037 N N . GLU B 1 11 ? 12.789 19.938 4.824 1 97.25 11 GLU B N 1
ATOM 1038 C CA . GLU B 1 11 ? 13.672 19.078 5.605 1 97.25 11 GLU B CA 1
ATOM 1039 C C . GLU B 1 11 ? 12.961 18.562 6.859 1 97.25 11 GLU B C 1
ATOM 1041 O O . GLU B 1 11 ? 13.008 17.359 7.16 1 97.25 11 GLU B O 1
ATOM 1046 N N . VAL B 1 12 ? 12.32 19.438 7.492 1 96.12 12 VAL B N 1
ATOM 1047 C CA . VAL B 1 12 ? 11.688 19.109 8.766 1 96.12 12 VAL B CA 1
ATOM 1048 C C . VAL B 1 12 ? 10.453 18.234 8.523 1 96.12 12 VAL B C 1
ATOM 1050 O O . VAL B 1 12 ? 10.219 17.266 9.242 1 96.12 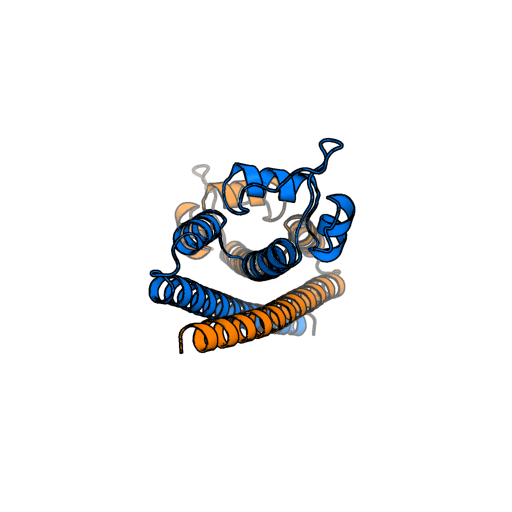12 VAL B O 1
ATOM 1053 N N . SER B 1 13 ? 9.672 18.531 7.531 1 96.38 13 SER B N 1
ATOM 1054 C CA . SER B 1 13 ? 8.406 17.844 7.285 1 96.38 13 SER B CA 1
ATOM 1055 C C . SER B 1 13 ? 8.625 16.531 6.527 1 96.38 13 SER B C 1
ATOM 1057 O O . SER B 1 13 ? 7.781 15.641 6.582 1 96.38 13 SER B O 1
ATOM 1059 N N . GLY B 1 14 ? 9.68 16.531 5.727 1 96.5 14 GLY B N 1
ATOM 1060 C CA . GLY B 1 14 ? 9.938 15.352 4.91 1 96.5 14 GLY B CA 1
ATOM 1061 C C . GLY B 1 14 ? 9.281 15.422 3.547 1 96.5 14 GLY B C 1
ATOM 1062 O O . GLY B 1 14 ? 9.359 14.469 2.768 1 96.5 14 GLY B O 1
ATOM 1063 N N . PHE B 1 15 ? 8.609 16.5 3.281 1 97.69 15 PHE B N 1
ATOM 1064 C CA . PHE B 1 15 ? 8.016 16.688 1.962 1 97.69 15 PHE B CA 1
ATOM 1065 C C . PHE B 1 15 ? 8.953 17.484 1.058 1 97.69 15 PHE B C 1
ATOM 1067 O O . PHE B 1 15 ? 9.781 18.25 1.54 1 97.69 15 PHE B O 1
ATOM 1074 N N . SER B 1 16 ? 8.758 17.297 -0.151 1 97.94 16 SER B N 1
ATOM 1075 C CA . SER B 1 16 ? 9.492 18.141 -1.085 1 97.94 16 SER B CA 1
ATOM 1076 C C . SER B 1 16 ? 8.891 19.547 -1.148 1 97.94 16 SER B C 1
ATOM 1078 O O . SER B 1 16 ? 7.738 19.75 -0.771 1 97.94 16 SER B O 1
ATOM 1080 N N . ILE B 1 17 ? 9.656 20.438 -1.653 1 97.25 17 ILE B N 1
ATOM 1081 C CA . ILE B 1 17 ? 9.18 21.812 -1.843 1 97.25 17 ILE B CA 1
ATOM 1082 C C . ILE B 1 17 ? 7.969 21.812 -2.773 1 97.25 17 ILE B C 1
ATOM 1084 O O . ILE B 1 17 ? 7 22.531 -2.539 1 97.25 17 ILE B O 1
ATOM 1088 N N . ASP B 1 18 ? 8.039 21 -3.814 1 97.75 18 ASP B N 1
ATOM 1089 C CA . ASP B 1 18 ? 6.926 20.891 -4.754 1 97.75 18 ASP B CA 1
ATOM 1090 C C . ASP B 1 18 ? 5.664 20.391 -4.055 1 97.75 18 ASP B C 1
ATOM 1092 O O . ASP B 1 18 ? 4.562 20.875 -4.324 1 97.75 18 ASP B O 1
ATOM 1096 N N . THR B 1 19 ? 5.812 19.5 -3.139 1 97.81 19 THR B N 1
ATOM 1097 C CA . THR B 1 19 ? 4.668 18.984 -2.398 1 97.81 19 THR B CA 1
ATOM 1098 C C . THR B 1 19 ? 4.082 20.047 -1.484 1 97.81 19 THR B C 1
ATOM 1100 O O . THR B 1 19 ? 2.861 20.172 -1.367 1 97.81 19 THR B O 1
ATOM 1103 N N . LEU B 1 20 ? 4.965 20.812 -0.865 1 98 20 LEU B N 1
ATOM 1104 C CA . LEU B 1 20 ? 4.496 21.906 -0.034 1 98 20 LEU B CA 1
ATOM 1105 C C . LEU B 1 20 ? 3.678 22.906 -0.855 1 98 20 LEU B C 1
ATOM 1107 O O . LEU B 1 20 ? 2.613 23.344 -0.417 1 98 20 LEU B O 1
ATOM 1111 N N . ARG B 1 21 ? 4.145 23.25 -2.062 1 96.56 21 ARG B N 1
ATOM 1112 C CA . ARG B 1 21 ? 3.428 24.156 -2.957 1 96.56 21 ARG B CA 1
ATOM 1113 C C . ARG B 1 21 ? 2.1 23.547 -3.398 1 96.56 21 ARG B C 1
ATOM 1115 O O . ARG B 1 21 ? 1.078 24.234 -3.438 1 96.56 21 ARG B O 1
ATOM 1122 N N . TYR B 1 22 ? 2.141 22.281 -3.689 1 98.12 22 TYR B N 1
ATOM 1123 C CA . TYR B 1 22 ? 0.928 21.578 -4.082 1 98.12 22 TYR B CA 1
ATOM 1124 C C . TYR B 1 22 ? -0.114 21.625 -2.969 1 98.12 22 TYR B C 1
ATOM 1126 O O . TYR B 1 22 ? -1.286 21.906 -3.221 1 98.12 22 TYR B O 1
ATOM 1134 N N . TYR B 1 23 ? 0.348 21.375 -1.721 1 97.94 23 TYR B N 1
ATOM 1135 C CA . TYR B 1 23 ? -0.564 21.344 -0.584 1 97.94 23 TYR B CA 1
ATOM 1136 C C . TYR B 1 23 ? -1.164 22.719 -0.316 1 97.94 23 TYR B C 1
ATOM 1138 O O . TYR B 1 23 ? -2.32 22.828 0.1 1 97.94 23 TYR B O 1
ATOM 1146 N N . GLU B 1 24 ? -0.389 23.719 -0.469 1 97.31 24 GLU B N 1
ATOM 1147 C CA . GLU B 1 24 ? -0.931 25.062 -0.337 1 97.31 24 GLU B CA 1
ATOM 1148 C C . GLU B 1 24 ? -1.979 25.344 -1.41 1 97.31 24 GLU B C 1
ATOM 1150 O O . GLU B 1 24 ? -3.057 25.859 -1.111 1 97.31 24 GLU B O 1
ATOM 1155 N N . ARG B 1 25 ? -1.699 24.938 -2.627 1 96.62 25 ARG B N 1
ATOM 1156 C CA . ARG B 1 25 ? -2.607 25.156 -3.748 1 96.62 25 ARG B CA 1
ATOM 1157 C C . ARG B 1 25 ? -3.92 24.406 -3.543 1 96.62 25 ARG B C 1
ATOM 1159 O O . ARG B 1 25 ? -4.992 24.922 -3.875 1 96.62 25 ARG B O 1
ATOM 1166 N N . GLU B 1 26 ? -3.84 23.266 -3.002 1 97.06 26 GLU B N 1
ATOM 1167 C CA . GLU B 1 26 ? -5.004 22.391 -2.861 1 97.06 26 GLU B CA 1
ATOM 1168 C C . GLU B 1 26 ? -5.766 22.703 -1.572 1 97.06 26 GLU B C 1
ATOM 1170 O O . GLU B 1 26 ? -6.77 22.047 -1.271 1 97.06 26 GLU B O 1
ATOM 1175 N N . GLY B 1 27 ? -5.223 23.531 -0.742 1 96.81 27 GLY B N 1
ATOM 1176 C CA . GLY B 1 27 ? -5.91 23.953 0.466 1 96.81 27 GLY B CA 1
ATOM 1177 C C . GLY B 1 27 ? -5.633 23.062 1.659 1 96.81 27 GLY B C 1
ATOM 1178 O O . GLY B 1 27 ? -6.266 23.203 2.707 1 96.81 27 GLY B O 1
ATOM 1179 N N . ILE B 1 28 ? -4.73 22.141 1.503 1 97.94 28 ILE B N 1
ATOM 1180 C CA . ILE B 1 28 ? -4.328 21.297 2.619 1 97.94 28 ILE B CA 1
ATOM 1181 C C . ILE B 1 28 ? -3.492 22.094 3.607 1 97.94 28 ILE B C 1
ATOM 1183 O O . ILE B 1 28 ? -3.633 21.953 4.824 1 97.94 28 ILE B O 1
ATOM 1187 N N . LEU B 1 29 ? -2.623 22.953 3.094 1 96.69 29 LEU B N 1
ATOM 1188 C CA . LEU B 1 29 ? -1.944 23.984 3.873 1 96.69 29 LEU B CA 1
ATOM 1189 C C . LEU B 1 29 ? -2.629 25.328 3.699 1 96.69 29 LEU B C 1
ATOM 1191 O O . LEU B 1 29 ? -3.035 25.688 2.592 1 96.69 29 LEU B O 1
ATOM 1195 N N . ARG B 1 30 ? -2.756 26.047 4.746 1 94.38 30 ARG B N 1
ATOM 1196 C CA . ARG B 1 30 ? -3.223 27.422 4.633 1 94.38 30 ARG B CA 1
ATOM 1197 C C . ARG B 1 30 ? -2.215 28.281 3.871 1 94.38 30 ARG B C 1
ATOM 1199 O O . ARG B 1 30 ? -1.042 27.922 3.764 1 94.38 30 ARG B O 1
ATOM 1206 N N . PRO B 1 31 ? -2.715 29.375 3.365 1 94.69 31 PRO B N 1
ATOM 1207 C CA . PRO B 1 31 ? -1.768 30.266 2.689 1 94.69 31 PRO B CA 1
ATOM 1208 C C . PRO B 1 31 ? -0.588 30.656 3.576 1 94.69 31 PRO B C 1
ATOM 1210 O O . PRO B 1 31 ? -0.785 31.094 4.711 1 94.69 31 PRO B O 1
ATOM 1213 N N . ILE B 1 32 ? 0.622 30.5 3.045 1 96.19 32 ILE B N 1
ATOM 1214 C CA . ILE B 1 32 ? 1.847 30.766 3.789 1 96.19 32 ILE B CA 1
ATOM 1215 C C . ILE B 1 32 ? 2.258 32.219 3.598 1 96.19 32 ILE B C 1
ATOM 1217 O O . ILE B 1 32 ? 2.277 32.719 2.471 1 96.19 32 ILE B O 1
ATOM 1221 N N . ALA B 1 33 ? 2.541 32.875 4.719 1 95.38 33 ALA B N 1
ATOM 1222 C CA . ALA B 1 33 ? 2.99 34.25 4.645 1 95.38 33 ALA B CA 1
ATOM 1223 C C . ALA B 1 33 ? 4.324 34.344 3.914 1 95.38 33 ALA B C 1
ATOM 1225 O O . ALA B 1 33 ? 5.047 33.375 3.775 1 95.38 33 ALA B O 1
ATOM 1226 N N . ARG B 1 34 ? 4.598 35.5 3.441 1 94.25 34 ARG B N 1
ATOM 1227 C CA . ARG B 1 34 ? 5.855 35.75 2.754 1 94.25 34 ARG B CA 1
ATOM 1228 C C . ARG B 1 34 ? 6.719 36.75 3.531 1 94.25 34 ARG B C 1
ATOM 1230 O O . ARG B 1 34 ? 6.195 37.625 4.234 1 94.25 34 ARG B O 1
ATOM 1237 N N . THR B 1 35 ? 8.023 36.594 3.43 1 94.12 35 THR B N 1
ATOM 1238 C CA . THR B 1 35 ? 8.938 37.562 3.988 1 94.12 35 THR B CA 1
ATOM 1239 C C . THR B 1 35 ? 8.922 38.844 3.166 1 94.12 35 THR B C 1
ATOM 1241 O O . THR B 1 35 ? 8.266 38.906 2.123 1 94.12 35 THR B O 1
ATOM 1244 N N . SER B 1 36 ? 9.672 39.875 3.775 1 93.88 36 SER B N 1
ATOM 1245 C CA . SER B 1 36 ? 9.789 41.125 3.043 1 93.88 36 SER B CA 1
ATOM 1246 C C . SER B 1 36 ? 10.453 40.906 1.686 1 93.88 36 SER B C 1
ATOM 1248 O O . SER B 1 36 ? 10.211 41.688 0.747 1 93.88 36 SER B O 1
ATOM 1250 N N . GLY B 1 37 ? 11.172 39.844 1.58 1 92.94 37 GLY B N 1
ATOM 1251 C CA . GLY B 1 37 ? 11.867 39.531 0.34 1 92.94 37 GLY B CA 1
ATOM 1252 C C . GLY B 1 37 ? 11.023 38.719 -0.624 1 92.94 37 GLY B C 1
ATOM 1253 O O . GLY B 1 37 ? 11.492 38.375 -1.707 1 92.94 37 GLY B O 1
ATOM 1254 N N . GLY B 1 38 ? 9.852 38.375 -0.245 1 93.44 38 GLY B N 1
ATOM 1255 C CA . GLY B 1 38 ? 8.922 37.688 -1.137 1 93.44 38 GLY B CA 1
ATOM 1256 C C . GLY B 1 38 ? 8.969 36.188 -1.018 1 93.44 38 GLY B C 1
ATOM 1257 O O . GLY B 1 38 ? 8.352 35.469 -1.812 1 93.44 38 GLY B O 1
ATOM 1258 N N . HIS B 1 39 ? 9.711 35.688 -0.02 1 94 39 HIS B N 1
ATOM 1259 C CA . HIS B 1 39 ? 9.836 34.25 0.132 1 94 39 HIS B CA 1
ATOM 1260 C C . HIS B 1 39 ? 8.867 33.719 1.187 1 94 39 HIS B C 1
ATOM 1262 O O . HIS B 1 39 ? 8.648 34.375 2.215 1 94 39 HIS B O 1
ATOM 1268 N N . ARG B 1 40 ? 8.383 32.594 0.88 1 95.25 40 ARG B N 1
ATOM 1269 C CA . ARG B 1 40 ? 7.5 31.969 1.863 1 95.25 40 ARG B CA 1
ATOM 1270 C C . ARG B 1 40 ? 8.203 31.797 3.205 1 95.25 40 ARG B C 1
ATOM 1272 O O . ARG B 1 40 ? 9.383 31.453 3.25 1 95.25 40 ARG B O 1
ATOM 1279 N N . ALA B 1 41 ? 7.418 32.062 4.297 1 97.25 41 ALA B N 1
ATOM 1280 C CA . ALA B 1 41 ? 7.914 31.922 5.668 1 97.25 41 ALA B CA 1
ATOM 1281 C C . ALA B 1 41 ? 6.977 31.062 6.512 1 97.25 41 ALA B C 1
ATOM 1283 O O . ALA B 1 41 ? 5.914 31.516 6.938 1 97.25 41 ALA B O 1
ATOM 1284 N N . TYR B 1 42 ? 7.426 29.812 6.777 1 97.81 42 TYR B N 1
ATOM 1285 C CA . TYR B 1 42 ? 6.613 28.859 7.527 1 97.81 42 TYR B CA 1
ATOM 1286 C C . TYR B 1 42 ? 6.758 29.094 9.031 1 97.81 42 TYR B C 1
ATOM 1288 O O . TYR B 1 42 ? 7.859 29.344 9.523 1 97.81 42 TYR B O 1
ATOM 1296 N N . THR B 1 43 ? 5.613 29 9.75 1 96.81 43 THR B N 1
ATOM 1297 C CA . THR B 1 43 ? 5.637 29.125 11.203 1 96.81 43 THR B CA 1
ATOM 1298 C C . THR B 1 43 ? 5.754 27.766 11.867 1 96.81 43 THR B C 1
ATOM 1300 O O . THR B 1 43 ? 5.656 26.734 11.195 1 96.81 43 THR B O 1
ATOM 1303 N N . GLN B 1 44 ? 6.02 27.75 13.141 1 96 44 GLN B N 1
ATOM 1304 C CA . GLN B 1 44 ? 6.027 26.5 13.906 1 96 44 GLN B CA 1
ATOM 1305 C C . GLN B 1 44 ? 4.684 25.781 13.797 1 96 44 GLN B C 1
ATOM 1307 O O . GLN B 1 44 ? 4.633 24.562 13.766 1 96 44 GLN B O 1
ATOM 1312 N N . ASP B 1 45 ? 3.637 26.5 13.727 1 94.56 45 ASP B N 1
ATOM 1313 C CA . ASP B 1 45 ? 2.307 25.922 13.578 1 94.56 45 ASP B CA 1
ATOM 1314 C C . ASP B 1 45 ? 2.162 25.219 12.234 1 94.56 45 ASP B C 1
ATOM 1316 O O . ASP B 1 45 ? 1.554 24.156 12.148 1 94.56 45 ASP B O 1
ATOM 1320 N N . ASP B 1 46 ? 2.713 25.859 11.219 1 96.38 46 ASP B N 1
ATOM 1321 C CA . ASP B 1 46 ? 2.703 25.234 9.906 1 96.38 46 ASP B CA 1
ATOM 1322 C C . ASP B 1 46 ? 3.441 23.891 9.922 1 96.38 46 ASP B C 1
ATOM 1324 O O . ASP B 1 46 ? 2.979 22.922 9.336 1 96.38 46 ASP B O 1
ATOM 1328 N N . LEU B 1 47 ? 4.566 23.875 10.617 1 96.75 47 LEU B N 1
ATOM 1329 C CA . LEU B 1 47 ? 5.367 22.656 10.672 1 96.75 47 LEU B CA 1
ATOM 1330 C C . LEU B 1 47 ? 4.645 21.578 11.469 1 96.75 47 LEU B C 1
ATOM 1332 O O . LEU B 1 47 ? 4.719 20.391 11.125 1 96.75 47 LEU B O 1
ATOM 1336 N N . GLY B 1 48 ? 4.004 21.969 12.547 1 95.5 48 GLY B N 1
ATOM 1337 C CA . GLY B 1 48 ? 3.191 21.016 13.281 1 95.5 48 GLY B CA 1
ATOM 1338 C C . GLY B 1 48 ? 2.086 20.406 12.445 1 95.5 48 GLY B C 1
ATOM 1339 O O . GLY B 1 48 ? 1.853 19.188 12.508 1 95.5 48 GLY B O 1
ATOM 1340 N N . TRP B 1 49 ? 1.463 21.281 11.711 1 96 49 TRP B N 1
ATOM 1341 C CA . TRP B 1 49 ? 0.419 20.812 10.805 1 96 49 TRP B CA 1
ATOM 1342 C C . TRP B 1 49 ? 0.987 19.844 9.773 1 96 49 TRP B C 1
ATOM 1344 O O . TRP B 1 49 ? 0.41 18.781 9.523 1 96 49 TRP B O 1
ATOM 1354 N N . LEU B 1 50 ? 2.104 20.172 9.227 1 97.44 50 LEU B N 1
ATOM 1355 C CA . LEU B 1 50 ? 2.734 19.312 8.227 1 97.44 50 LEU B CA 1
ATOM 1356 C C . LEU B 1 50 ? 3.137 17.969 8.828 1 97.44 50 LEU B C 1
ATOM 1358 O O . LEU B 1 50 ? 3.107 16.953 8.141 1 97.44 50 LEU B O 1
ATOM 1362 N N . ASP B 1 51 ? 3.484 17.984 10.039 1 96.75 51 ASP B N 1
ATOM 1363 C CA . ASP B 1 51 ? 3.799 16.75 10.734 1 96.75 51 ASP B CA 1
ATOM 1364 C C . ASP B 1 51 ? 2.582 15.828 10.789 1 96.75 51 ASP B C 1
ATOM 1366 O O . ASP B 1 51 ? 2.689 14.625 10.516 1 96.75 51 ASP B O 1
ATOM 1370 N N . LEU B 1 52 ? 1.454 16.391 11.133 1 96.5 52 LEU B N 1
ATOM 1371 C CA . LEU B 1 52 ? 0.218 15.617 11.125 1 96.5 52 LEU B CA 1
ATOM 1372 C C . LEU B 1 52 ? -0.096 15.109 9.727 1 96.5 52 LEU B C 1
ATOM 1374 O O . LEU B 1 52 ? -0.423 13.93 9.547 1 96.5 52 LEU B O 1
ATOM 1378 N N . VAL B 1 53 ? 0.022 15.961 8.781 1 97.69 53 VAL B N 1
ATOM 1379 C CA . VAL B 1 53 ? -0.252 15.602 7.395 1 97.69 53 VAL B CA 1
ATOM 1380 C C . VAL B 1 53 ? 0.648 14.438 6.98 1 97.69 53 VAL B C 1
ATOM 1382 O O . VAL B 1 53 ? 0.187 13.477 6.355 1 97.69 53 VAL B O 1
ATOM 1385 N N . HIS B 1 54 ? 1.883 14.531 7.328 1 97.25 54 HIS B N 1
ATOM 1386 C CA . HIS B 1 54 ? 2.836 13.477 7.012 1 97.25 54 HIS B CA 1
ATOM 1387 C C . HIS B 1 54 ? 2.416 12.148 7.629 1 97.25 54 HIS B C 1
ATOM 1389 O O . HIS B 1 54 ? 2.441 11.109 6.961 1 97.25 54 HIS B O 1
ATOM 1395 N N . CYS B 1 55 ? 2.004 12.195 8.828 1 97.19 55 CYS B N 1
ATOM 1396 C CA . CYS B 1 55 ? 1.545 11.008 9.531 1 97.19 55 CYS B CA 1
ATOM 1397 C C . CYS B 1 55 ? 0.343 10.383 8.828 1 97.19 55 CYS B C 1
ATOM 1399 O O . CYS B 1 55 ? 0.301 9.172 8.609 1 97.19 55 CYS B O 1
ATOM 1401 N N . LEU B 1 56 ? -0.59 11.219 8.461 1 97.94 56 LEU B N 1
ATOM 1402 C CA . LEU B 1 56 ? -1.807 10.734 7.816 1 97.94 56 LEU B CA 1
ATOM 1403 C C . LEU B 1 56 ? -1.499 10.148 6.441 1 97.94 56 LEU B C 1
ATOM 1405 O O . LEU B 1 56 ? -2.018 9.086 6.086 1 97.94 56 LEU B O 1
ATOM 1409 N N . ARG B 1 57 ? -0.578 10.742 5.742 1 97.19 57 ARG B N 1
ATOM 1410 C CA . ARG B 1 57 ? -0.188 10.258 4.422 1 97.19 57 ARG B CA 1
ATOM 1411 C C . ARG B 1 57 ? 0.616 8.969 4.527 1 97.19 57 ARG B C 1
ATOM 1413 O O . ARG B 1 57 ? 0.413 8.031 3.746 1 97.19 57 ARG B O 1
ATOM 1420 N N . ASP B 1 58 ? 1.443 8.961 5.555 1 95.88 58 ASP B N 1
ATOM 1421 C CA . ASP B 1 58 ? 2.262 7.766 5.762 1 95.88 58 ASP B CA 1
ATOM 1422 C C . ASP B 1 58 ? 1.39 6.547 6.051 1 95.88 58 ASP B C 1
ATOM 1424 O O . ASP B 1 58 ? 1.752 5.422 5.699 1 95.88 58 ASP B O 1
ATOM 1428 N N . THR B 1 59 ? 0.244 6.785 6.582 1 96.88 59 THR B N 1
ATOM 1429 C CA . THR B 1 59 ? -0.635 5.68 6.941 1 96.88 59 THR B CA 1
ATOM 1430 C C . THR B 1 59 ? -1.688 5.453 5.859 1 96.88 59 THR B C 1
ATOM 1432 O O . THR B 1 59 ? -2.615 4.66 6.043 1 96.88 59 THR B O 1
ATOM 1435 N N . GLY B 1 60 ? -1.618 6.234 4.777 1 96.88 60 GLY B N 1
ATOM 1436 C CA . GLY B 1 60 ? -2.377 5.895 3.584 1 96.88 60 GLY B CA 1
ATOM 1437 C C . GLY B 1 60 ? -3.67 6.68 3.457 1 96.88 60 GLY B C 1
ATOM 1438 O O . GLY B 1 60 ? -4.582 6.27 2.736 1 96.88 60 GLY B O 1
ATOM 1439 N N . MET B 1 61 ? -3.764 7.77 4.129 1 98.06 61 MET B N 1
ATOM 1440 C CA . MET B 1 61 ? -4.984 8.547 3.932 1 98.06 61 MET B CA 1
ATOM 1441 C C . MET B 1 61 ? -5.047 9.109 2.516 1 98.06 61 MET B C 1
ATOM 1443 O O . MET B 1 61 ? -4.094 9.742 2.051 1 98.06 61 MET B O 1
ATOM 1447 N N . PRO B 1 62 ? -6.176 8.953 1.92 1 97.38 62 PRO B N 1
ATOM 1448 C CA . PRO B 1 62 ? -6.32 9.555 0.59 1 97.38 62 PRO B CA 1
ATOM 1449 C C . PRO B 1 62 ? -6.32 11.078 0.625 1 97.38 62 PRO B C 1
ATOM 1451 O O . PRO B 1 62 ? -6.785 11.68 1.597 1 97.38 62 PRO B O 1
ATOM 1454 N N . ILE B 1 63 ? -5.887 11.648 -0.421 1 97.25 63 ILE B N 1
ATOM 1455 C CA . ILE B 1 63 ? -5.773 13.102 -0.536 1 97.25 63 ILE B CA 1
ATOM 1456 C C . ILE B 1 63 ? -7.145 13.742 -0.335 1 97.25 63 ILE B C 1
ATOM 1458 O O . ILE B 1 63 ? -7.254 14.805 0.282 1 97.25 63 ILE B O 1
ATOM 1462 N N . ALA B 1 64 ? -8.188 13.125 -0.836 1 97.12 64 ALA B N 1
ATOM 1463 C CA . ALA B 1 64 ? -9.539 13.664 -0.695 1 97.12 64 ALA B CA 1
ATOM 1464 C C . ALA B 1 64 ? -9.922 13.805 0.776 1 97.12 64 ALA B C 1
ATOM 1466 O O . ALA B 1 64 ? -10.484 14.828 1.179 1 97.12 64 ALA B O 1
ATOM 1467 N N . ASP B 1 65 ? -9.586 12.773 1.546 1 97.56 65 ASP B N 1
ATOM 1468 C CA . ASP B 1 65 ? -9.875 12.82 2.975 1 97.56 65 ASP B CA 1
ATOM 1469 C C . ASP B 1 65 ? -9.016 13.867 3.678 1 97.56 65 ASP B C 1
ATOM 1471 O O . ASP B 1 65 ? -9.477 14.539 4.602 1 97.56 65 ASP B O 1
ATOM 1475 N N . LEU B 1 66 ? -7.812 13.984 3.256 1 97.94 66 LEU B N 1
ATOM 1476 C CA . LEU B 1 66 ? -6.91 14.977 3.822 1 97.94 66 LEU B CA 1
ATOM 1477 C C . LEU B 1 66 ? -7.434 16.391 3.578 1 97.94 66 LEU B C 1
ATOM 1479 O O . LEU B 1 66 ? -7.414 17.234 4.484 1 97.94 66 LEU B O 1
ATOM 1483 N N . LYS B 1 67 ? -7.953 16.609 2.387 1 97.88 67 LYS B N 1
ATOM 1484 C CA . LYS B 1 67 ? -8.547 17.906 2.051 1 97.88 67 LYS B CA 1
ATOM 1485 C C . LYS B 1 67 ? -9.766 18.188 2.918 1 97.88 67 LYS B C 1
ATOM 1487 O O . LYS B 1 67 ? -9.938 19.312 3.406 1 97.88 67 LYS B O 1
ATOM 1492 N N . ARG B 1 68 ? -10.516 17.219 3.041 1 97.62 68 ARG B N 1
ATOM 1493 C CA . ARG B 1 68 ? -11.688 17.359 3.895 1 97.62 68 ARG B CA 1
ATOM 1494 C C . ARG B 1 68 ? -11.289 17.719 5.32 1 97.62 68 ARG B C 1
ATOM 1496 O O . ARG B 1 68 ? -11.883 18.625 5.93 1 97.62 68 ARG B O 1
ATOM 1503 N N . TYR B 1 69 ? -10.312 17.062 5.805 1 97.88 69 TYR B N 1
ATOM 1504 C CA . TYR B 1 69 ? -9.828 17.359 7.148 1 97.88 69 TYR B CA 1
ATOM 1505 C C . TYR B 1 69 ? -9.328 18.797 7.246 1 97.88 69 TYR B C 1
ATOM 1507 O O . TYR B 1 69 ? -9.625 19.5 8.211 1 97.88 69 TYR B O 1
ATOM 1515 N N . ALA B 1 70 ? -8.57 19.219 6.328 1 97.69 70 ALA B N 1
ATOM 1516 C CA . ALA B 1 70 ? -8.031 20.578 6.289 1 97.69 70 ALA B CA 1
ATOM 1517 C C . ALA B 1 70 ? -9.156 21.609 6.277 1 97.69 70 ALA B C 1
ATOM 1519 O O . ALA B 1 70 ? -9.086 22.625 6.98 1 97.69 70 ALA B O 1
ATOM 1520 N N . GLU B 1 71 ? -10.148 21.344 5.488 1 97.06 71 GLU B N 1
ATOM 1521 C CA . GLU B 1 71 ? -11.289 22.25 5.418 1 97.06 71 GLU B CA 1
ATOM 1522 C C . GLU B 1 71 ? -11.992 22.359 6.77 1 97.06 71 GLU B C 1
ATOM 1524 O O . GLU B 1 71 ? -12.297 23.453 7.227 1 97.06 71 GLU B O 1
ATOM 1529 N N . LEU B 1 72 ? -12.242 21.266 7.391 1 96.38 72 LEU B N 1
ATOM 1530 C CA . LEU B 1 72 ? -12.859 21.25 8.711 1 96.38 72 LEU B CA 1
ATOM 1531 C C . LEU B 1 72 ? -12.008 22.016 9.719 1 96.38 72 LEU B C 1
ATOM 1533 O O . LEU B 1 72 ? -12.539 22.688 10.609 1 96.38 72 LEU B O 1
ATOM 1537 N N . SER B 1 73 ? -10.695 21.922 9.562 1 95 73 SER B N 1
ATOM 1538 C CA . SER B 1 73 ? -9.766 22.484 10.539 1 95 73 SER B CA 1
ATOM 1539 C C . SER B 1 73 ? -9.797 24.016 10.516 1 95 73 SER B C 1
ATOM 1541 O O . SER B 1 73 ? -9.273 24.656 11.422 1 95 73 SER B O 1
ATOM 1543 N N . LEU B 1 74 ? -10.438 24.578 9.516 1 92.88 74 LEU B N 1
ATOM 1544 C CA . LEU B 1 74 ? -10.547 26.031 9.422 1 92.88 74 LEU B CA 1
ATOM 1545 C C . LEU B 1 74 ? -11.531 26.578 10.453 1 92.88 74 LEU B C 1
ATOM 1547 O O . LEU B 1 74 ? -11.539 27.766 10.742 1 92.88 74 LEU B O 1
ATOM 1551 N N . ASP B 1 75 ? -12.344 25.688 10.93 1 93.56 75 ASP B N 1
ATOM 1552 C CA . ASP B 1 75 ? -13.352 26.047 11.922 1 93.56 75 ASP B CA 1
ATOM 1553 C C . ASP B 1 75 ? -13.148 25.25 13.211 1 93.56 75 ASP B C 1
ATOM 1555 O O . ASP B 1 75 ? -13.328 24.031 13.227 1 93.56 75 ASP B O 1
ATOM 1559 N N . GLU B 1 76 ? -12.938 25.938 14.219 1 90.06 76 GLU B N 1
ATOM 1560 C CA . GLU B 1 76 ? -12.672 25.312 15.508 1 90.06 76 GLU B CA 1
ATOM 1561 C C . GLU B 1 76 ? -13.883 24.531 16.016 1 90.06 76 GLU B C 1
ATOM 1563 O O . GLU B 1 76 ? -13.742 23.594 16.797 1 90.06 76 GLU B O 1
ATOM 1568 N N . ALA B 1 77 ? -15.062 24.93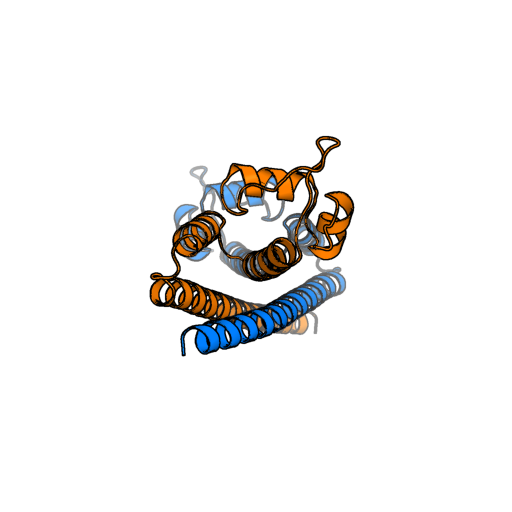8 15.578 1 94.25 77 ALA B N 1
ATOM 1569 C CA . ALA B 1 77 ? -16.297 24.328 16.047 1 94.25 77 ALA B CA 1
ATOM 1570 C C . ALA B 1 77 ? -16.438 22.906 15.5 1 94.25 77 ALA B C 1
ATOM 1572 O O . ALA B 1 77 ? -17.312 22.141 15.945 1 94.25 77 ALA B O 1
ATOM 1573 N N . THR B 1 78 ? -15.43 22.516 14.625 1 95.31 78 THR B N 1
ATOM 1574 C CA . THR B 1 78 ? -15.594 21.219 13.953 1 95.31 78 THR B CA 1
ATOM 1575 C C . THR B 1 78 ? -14.688 20.172 14.586 1 95.31 78 THR B C 1
ATOM 1577 O O . THR B 1 78 ? -14.352 19.172 13.945 1 95.31 78 THR B O 1
ATOM 1580 N N . LEU B 1 79 ? -14.289 20.359 15.797 1 93.56 79 LEU B N 1
ATOM 1581 C CA . LEU B 1 79 ? -13.359 19.438 16.453 1 93.56 79 LEU B CA 1
ATOM 1582 C C . LEU B 1 79 ? -13.906 18.016 16.453 1 93.56 79 LEU B C 1
ATOM 1584 O O . LEU B 1 79 ? -13.18 17.062 16.156 1 93.56 79 LEU B O 1
ATOM 1588 N N . ALA B 1 80 ? -15.156 17.906 16.766 1 93.88 80 ALA B N 1
ATOM 1589 C CA . ALA B 1 80 ? -15.773 16.578 16.828 1 93.88 80 ALA B CA 1
ATOM 1590 C C . ALA B 1 80 ? -15.703 15.867 15.484 1 93.88 80 ALA B C 1
ATOM 1592 O O . ALA B 1 80 ? -15.383 14.68 15.414 1 93.88 80 ALA B O 1
ATOM 1593 N N . ALA B 1 81 ? -16 16.562 14.453 1 96.12 81 ALA B N 1
ATOM 1594 C CA . ALA B 1 81 ? -15.969 16 13.109 1 96.12 81 ALA B CA 1
ATOM 1595 C C . ALA B 1 81 ? -14.547 15.625 12.711 1 96.12 81 ALA B C 1
ATOM 1597 O O . ALA B 1 81 ? -14.328 14.602 12.047 1 96.12 81 ALA B O 1
ATOM 1598 N N . ARG B 1 82 ? -13.578 16.359 13.094 1 96.25 82 ARG B N 1
ATOM 1599 C CA . ARG B 1 82 ? -12.18 16.078 12.789 1 96.25 82 ARG B CA 1
ATOM 1600 C C . ARG B 1 82 ? -11.703 14.82 13.508 1 96.25 82 ARG B C 1
ATOM 1602 O O . ARG B 1 82 ? -11.07 13.953 12.906 1 96.25 82 ARG B O 1
ATOM 1609 N N . VAL B 1 83 ? -12.062 14.742 14.727 1 95.56 83 VAL B N 1
ATOM 1610 C CA . VAL B 1 83 ? -11.68 13.57 15.5 1 95.56 83 VAL B CA 1
ATOM 1611 C C . VAL B 1 83 ? -12.344 12.328 14.914 1 95.56 83 VAL B C 1
ATOM 1613 O O . VAL B 1 83 ? -11.719 11.266 14.812 1 95.56 83 VAL B O 1
ATOM 1616 N N . ALA B 1 84 ? -13.555 12.477 14.5 1 96.56 84 ALA B N 1
ATOM 1617 C CA . ALA B 1 84 ? -14.266 11.352 13.891 1 96.56 84 ALA B CA 1
ATOM 1618 C C . ALA B 1 84 ? -13.57 10.883 12.625 1 96.56 84 ALA B C 1
ATOM 1620 O O . ALA B 1 84 ? -13.477 9.68 12.367 1 96.56 84 ALA B O 1
ATOM 1621 N N . LEU B 1 85 ? -13.094 11.773 11.859 1 97.38 85 LEU B N 1
ATOM 1622 C CA . LEU B 1 85 ? -12.375 11.445 10.633 1 97.38 85 LEU B CA 1
ATOM 1623 C C . LEU B 1 85 ? -11.07 10.719 10.945 1 97.38 85 LEU B C 1
ATOM 1625 O O . LEU B 1 85 ? -10.719 9.75 10.273 1 97.38 85 LEU B O 1
ATOM 1629 N N . LEU B 1 86 ? -10.375 11.156 11.953 1 97.56 86 LEU B N 1
ATOM 1630 C CA . LEU B 1 86 ? -9.125 10.516 12.359 1 97.56 86 LEU B CA 1
ATOM 1631 C C . LEU B 1 86 ? -9.375 9.109 12.891 1 97.56 86 LEU B C 1
ATOM 1633 O O . LEU B 1 86 ? -8.625 8.18 12.578 1 97.56 86 LEU B O 1
ATOM 1637 N N . ASP B 1 87 ? -10.453 8.93 13.625 1 97.75 87 ASP B N 1
ATOM 1638 C CA . ASP B 1 87 ? -10.82 7.613 14.156 1 97.75 87 ASP B CA 1
ATOM 1639 C C . ASP B 1 87 ? -11.156 6.645 13.023 1 97.75 87 ASP B C 1
ATOM 1641 O O . ASP B 1 87 ? -10.75 5.48 13.055 1 97.75 87 ASP B O 1
ATOM 1645 N N . GLU B 1 88 ? -11.891 7.148 12.141 1 98.06 88 GLU B N 1
ATOM 1646 C CA . GLU B 1 88 ? -12.234 6.324 10.984 1 98.06 88 GLU B CA 1
ATOM 1647 C C . GLU B 1 88 ? -10.977 5.895 10.227 1 98.06 88 GLU B C 1
ATOM 1649 O O . GLU B 1 88 ? -10.859 4.738 9.812 1 98.06 88 GLU B O 1
ATOM 1654 N N . HIS B 1 89 ? -10.078 6.777 10.078 1 98.38 89 HIS B N 1
ATOM 1655 C CA . HIS B 1 89 ? -8.82 6.457 9.406 1 98.38 89 HIS B CA 1
ATOM 1656 C C . HIS B 1 89 ? -8.023 5.422 10.188 1 98.38 89 HIS B C 1
ATOM 1658 O O . HIS B 1 89 ? -7.488 4.477 9.609 1 98.38 89 HIS B O 1
ATOM 1664 N N . ASP B 1 90 ? -7.977 5.582 11.469 1 98.44 90 ASP B N 1
ATOM 1665 C CA . ASP B 1 90 ? -7.293 4.605 12.305 1 98.44 90 ASP B CA 1
ATOM 1666 C C . ASP B 1 90 ? -7.883 3.209 12.125 1 98.44 90 ASP B C 1
ATOM 1668 O O . ASP B 1 90 ? -7.148 2.227 12.016 1 98.44 90 ASP B O 1
ATOM 1672 N N . ARG B 1 91 ? -9.195 3.156 12.07 1 98.38 91 ARG B N 1
ATOM 1673 C CA . ARG B 1 91 ? -9.867 1.879 11.859 1 98.38 91 ARG B CA 1
ATOM 1674 C C . ARG B 1 91 ? -9.5 1.274 10.508 1 98.38 91 ARG B C 1
ATOM 1676 O O . ARG B 1 91 ? -9.242 0.072 10.414 1 98.38 91 ARG B O 1
ATOM 1683 N N . ARG B 1 92 ? -9.445 2.029 9.531 1 98.06 92 ARG B N 1
ATOM 1684 C CA . ARG B 1 92 ? -9.078 1.564 8.195 1 98.06 92 ARG B CA 1
ATOM 1685 C C . ARG B 1 92 ? -7.645 1.045 8.172 1 98.06 92 ARG B C 1
ATOM 1687 O O . ARG B 1 92 ? -7.355 0.029 7.535 1 98.06 92 ARG B O 1
ATOM 1694 N N . VAL B 1 93 ? -6.742 1.728 8.828 1 98.25 93 VAL B N 1
ATOM 1695 C CA . VAL B 1 93 ? -5.352 1.292 8.922 1 98.25 93 VAL B CA 1
ATOM 1696 C C . VAL B 1 93 ? -5.285 -0.069 9.609 1 98.25 93 VAL B C 1
ATOM 1698 O O . VAL B 1 93 ? -4.602 -0.979 9.133 1 98.25 93 VAL B O 1
ATOM 1701 N N . GLN B 1 94 ? -6.035 -0.192 10.703 1 98.38 94 GLN B N 1
ATOM 1702 C CA . GLN B 1 94 ? -6.055 -1.464 11.414 1 98.38 94 GLN B CA 1
ATOM 1703 C C . GLN B 1 94 ? -6.578 -2.588 10.523 1 98.38 94 GLN B C 1
ATOM 1705 O O . GLN B 1 94 ? -6.035 -3.695 10.531 1 98.38 94 GLN B O 1
ATOM 1710 N N . GLU B 1 95 ? -7.613 -2.295 9.805 1 98.12 95 GLU B N 1
ATOM 1711 C CA . GLU B 1 95 ? -8.172 -3.281 8.891 1 98.12 95 GLU B CA 1
ATOM 1712 C C . GLU B 1 95 ? -7.156 -3.691 7.832 1 98.12 95 GLU B C 1
ATOM 1714 O O . GLU B 1 95 ? -7.07 -4.867 7.465 1 98.12 95 GLU B O 1
ATOM 1719 N N . SER B 1 96 ? -6.41 -2.746 7.363 1 96.75 96 SER B N 1
ATOM 1720 C CA . SER B 1 96 ? -5.371 -3.031 6.383 1 96.75 96 SER B CA 1
ATOM 1721 C C . SER B 1 96 ? -4.281 -3.92 6.973 1 96.75 96 SER B C 1
ATOM 1723 O O . SER B 1 96 ? -3.828 -4.867 6.324 1 96.75 96 SER B O 1
ATOM 1725 N N . ILE B 1 97 ? -3.855 -3.672 8.156 1 97.44 97 ILE B N 1
ATOM 1726 C CA . ILE B 1 97 ? -2.84 -4.465 8.836 1 97.44 97 ILE B CA 1
ATOM 1727 C C . ILE B 1 97 ? -3.34 -5.898 9.016 1 97.44 97 ILE B C 1
ATOM 1729 O O . ILE B 1 97 ? -2.621 -6.855 8.719 1 97.44 97 ILE B O 1
ATOM 1733 N N . ASP B 1 98 ? -4.57 -6.02 9.445 1 98.25 98 ASP B N 1
ATOM 1734 C CA . ASP B 1 98 ? -5.156 -7.336 9.672 1 98.25 98 ASP B CA 1
ATOM 1735 C C . ASP B 1 98 ? -5.227 -8.133 8.367 1 98.25 98 ASP B C 1
ATOM 1737 O O . ASP B 1 98 ? -4.91 -9.328 8.344 1 98.25 98 ASP B O 1
ATOM 1741 N N . ALA B 1 99 ? -5.641 -7.438 7.367 1 97.06 99 ALA B N 1
ATOM 1742 C CA . ALA B 1 99 ? -5.73 -8.086 6.062 1 97.06 99 ALA B CA 1
ATOM 1743 C C . ALA B 1 99 ? -4.359 -8.555 5.586 1 97.06 99 ALA B C 1
ATOM 1745 O O . ALA B 1 99 ? -4.219 -9.672 5.074 1 97.06 99 ALA B O 1
ATOM 1746 N N . LEU B 1 100 ? -3.334 -7.773 5.754 1 96.75 100 LEU B N 1
ATOM 1747 C CA . LEU B 1 100 ? -1.982 -8.125 5.332 1 96.75 100 LEU B CA 1
ATOM 1748 C C . LEU B 1 100 ? -1.452 -9.305 6.141 1 96.75 100 LEU B C 1
ATOM 1750 O O . LEU B 1 100 ? -0.752 -10.164 5.605 1 96.75 100 LEU B O 1
ATOM 1754 N N . ARG B 1 101 ? -1.81 -9.375 7.324 1 97.94 101 ARG B N 1
ATOM 1755 C CA . ARG B 1 1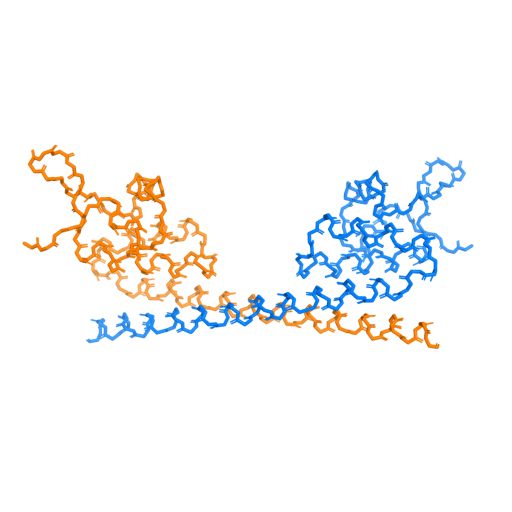01 ? -1.387 -10.492 8.172 1 97.94 101 ARG B CA 1
ATOM 1756 C C . ARG B 1 101 ? -2.014 -11.797 7.703 1 97.94 101 ARG B C 1
ATOM 1758 O O . ARG B 1 101 ? -1.351 -12.836 7.68 1 97.94 101 ARG B O 1
ATOM 1765 N N . VAL B 1 102 ? -3.271 -11.742 7.402 1 98.06 102 VAL B N 1
ATOM 1766 C CA . VAL B 1 102 ? -3.955 -12.922 6.891 1 98.06 102 VAL B CA 1
ATOM 1767 C C . VAL B 1 102 ? -3.295 -13.383 5.594 1 98.06 102 VAL B C 1
ATOM 1769 O O . VAL B 1 102 ? -3.031 -14.57 5.41 1 98.06 102 VAL B O 1
ATOM 1772 N N . GLN B 1 103 ? -3.021 -12.453 4.75 1 97.69 103 GLN B N 1
ATOM 1773 C CA . GLN B 1 103 ? -2.375 -12.766 3.48 1 97.69 103 GLN B CA 1
ATOM 1774 C C . GLN B 1 103 ? -0.97 -13.32 3.699 1 97.69 103 GLN B C 1
ATOM 1776 O O . GLN B 1 103 ? -0.533 -14.219 2.982 1 97.69 103 GLN B O 1
ATOM 1781 N N . GLN B 1 104 ? -0.299 -12.734 4.633 1 98.31 104 GLN B N 1
ATOM 1782 C CA . GLN B 1 104 ? 1.038 -13.234 4.938 1 98.31 104 GLN B CA 1
ATOM 1783 C C . GLN B 1 104 ? 0.99 -14.68 5.426 1 98.31 104 GLN B C 1
ATOM 1785 O O . GLN B 1 104 ? 1.852 -15.492 5.074 1 98.31 104 GLN B O 1
ATOM 1790 N N . GLU B 1 105 ? 0.051 -15.008 6.273 1 98.31 105 GLU B N 1
ATOM 1791 C CA . GLU B 1 105 ? -0.093 -16.391 6.75 1 98.31 105 GLU B CA 1
ATOM 1792 C C . GLU B 1 105 ? -0.322 -17.344 5.59 1 98.31 105 GLU B C 1
ATOM 1794 O O . GLU B 1 105 ? 0.252 -18.438 5.559 1 98.31 105 GLU B O 1
ATOM 1799 N N . ARG B 1 106 ? -1.145 -16.938 4.668 1 97.25 106 ARG B N 1
ATOM 1800 C CA . ARG B 1 106 ? -1.357 -17.75 3.475 1 97.25 106 ARG B CA 1
ATOM 1801 C C . ARG B 1 106 ? -0.057 -17.938 2.699 1 97.25 106 ARG B C 1
ATOM 1803 O O . ARG B 1 106 ? 0.242 -19.031 2.229 1 97.25 106 ARG B O 1
ATOM 1810 N N . LEU B 1 107 ? 0.699 -16.891 2.582 1 97.31 107 LEU B N 1
ATOM 1811 C CA . LEU B 1 107 ? 1.995 -16.938 1.913 1 97.31 107 LEU B CA 1
ATOM 1812 C C . LEU B 1 107 ? 2.924 -17.938 2.6 1 97.31 107 LEU B C 1
ATOM 1814 O O . LEU B 1 107 ? 3.545 -18.781 1.937 1 97.31 107 LEU B O 1
ATOM 1818 N N . ARG B 1 108 ? 2.932 -17.875 3.873 1 97.94 108 ARG B N 1
ATOM 1819 C CA . ARG B 1 108 ? 3.822 -18.75 4.629 1 97.94 108 ARG B CA 1
ATOM 1820 C C . ARG B 1 108 ? 3.393 -20.219 4.512 1 97.94 108 ARG B C 1
ATOM 1822 O O . ARG B 1 108 ? 4.23 -21.109 4.488 1 97.94 108 ARG B O 1
ATOM 1829 N N . GLU B 1 109 ? 2.113 -20.469 4.434 1 97 109 GLU B N 1
ATOM 1830 C CA . GLU B 1 109 ? 1.614 -21.812 4.184 1 97 109 GLU B CA 1
ATOM 1831 C C . GLU B 1 109 ? 2.084 -22.344 2.83 1 97 109 GLU B C 1
ATOM 1833 O O . GLU B 1 109 ? 2.463 -23.5 2.703 1 97 109 GLU B O 1
ATOM 1838 N N . LYS B 1 110 ? 2.053 -21.484 1.87 1 94.56 110 LYS B N 1
ATOM 1839 C CA . LYS B 1 110 ? 2.521 -21.875 0.543 1 94.56 110 LYS B CA 1
ATOM 1840 C C . LYS B 1 110 ? 4.016 -22.172 0.558 1 94.56 110 LYS B C 1
ATOM 1842 O O . LYS B 1 110 ? 4.461 -23.156 -0.048 1 94.56 110 LYS B O 1
ATOM 1847 N N . ILE B 1 111 ? 4.742 -21.375 1.216 1 95.06 111 ILE B N 1
ATOM 1848 C CA . ILE B 1 111 ? 6.188 -21.547 1.295 1 95.06 111 ILE B CA 1
ATOM 1849 C C . ILE B 1 111 ? 6.504 -22.891 1.966 1 95.06 111 ILE B C 1
ATOM 1851 O O . ILE B 1 111 ? 7.371 -23.625 1.502 1 95.06 111 ILE B O 1
ATOM 1855 N N . ARG B 1 112 ? 5.809 -23.188 3.002 1 95.31 112 ARG B N 1
ATOM 1856 C CA . ARG B 1 112 ? 6 -24.453 3.688 1 95.31 112 ARG B CA 1
ATOM 1857 C C . ARG B 1 112 ? 5.723 -25.625 2.752 1 95.31 112 ARG B C 1
ATOM 1859 O O . ARG B 1 112 ? 6.473 -26.609 2.74 1 95.31 112 ARG B O 1
ATOM 1866 N N . TRP B 1 113 ? 4.699 -25.562 2.002 1 91.5 113 TRP B N 1
ATOM 1867 C CA . TRP B 1 113 ? 4.355 -26.609 1.045 1 91.5 113 TRP B CA 1
ATOM 1868 C C . TRP B 1 113 ? 5.469 -26.812 0.024 1 91.5 113 TRP B C 1
ATOM 1870 O O . TRP B 1 113 ? 5.898 -27.938 -0.229 1 91.5 113 TRP B O 1
ATOM 1880 N N . TYR B 1 114 ? 6.02 -25.766 -0.515 1 87.62 114 TYR B N 1
ATOM 1881 C CA . TYR B 1 114 ? 7.051 -25.844 -1.543 1 87.62 114 TYR B CA 1
ATOM 1882 C C . TYR B 1 114 ? 8.352 -26.375 -0.969 1 87.62 114 TYR B C 1
ATOM 1884 O O . TYR B 1 114 ? 9.062 -27.156 -1.63 1 87.62 114 TYR B O 1
ATOM 1892 N N . ARG B 1 115 ? 8.547 -25.984 0.214 1 89.56 115 ARG B N 1
ATOM 1893 C CA . ARG B 1 115 ? 9.742 -26.484 0.884 1 89.56 115 ARG B CA 1
ATOM 1894 C C . ARG B 1 115 ? 9.648 -28 1.085 1 89.56 115 ARG B C 1
ATOM 1896 O O . ARG B 1 115 ? 10.656 -28.703 0.993 1 89.56 115 ARG B O 1
ATOM 1903 N N . SER B 1 116 ? 8.508 -28.469 1.281 1 88.44 116 SER B N 1
ATOM 1904 C CA . SER B 1 116 ? 8.305 -29.891 1.531 1 88.44 116 SER B CA 1
ATOM 1905 C C . SER B 1 116 ? 8.414 -30.703 0.242 1 88.44 116 SER B C 1
ATOM 1907 O O . SER B 1 116 ? 8.672 -31.906 0.277 1 88.44 116 SER B O 1
ATOM 1909 N N . GLN B 1 117 ? 8.133 -30.047 -0.914 1 79.12 117 GLN B N 1
ATOM 1910 C CA . GLN B 1 117 ? 8.242 -30.734 -2.193 1 79.12 117 GLN B CA 1
ATOM 1911 C C . GLN B 1 117 ? 9.711 -30.969 -2.561 1 79.12 117 GLN B C 1
ATOM 1913 O O . GLN B 1 117 ? 10.023 -31.891 -3.33 1 79.12 117 GLN B O 1
ATOM 1918 N N . GLY B 1 118 ? 10.555 -30.016 -2.221 1 65.5 118 GLY B N 1
ATOM 1919 C CA . GLY B 1 118 ? 11.969 -30.234 -2.484 1 65.5 118 GLY B CA 1
ATOM 1920 C C . GLY B 1 118 ? 12.609 -31.234 -1.535 1 65.5 118 GLY B C 1
ATOM 1921 O O . GLY B 1 118 ? 13.781 -31.594 -1.702 1 65.5 118 GLY B O 1
ATOM 1922 N N . VAL B 1 119 ? 11.953 -31.734 -0.446 1 57.19 119 VAL B N 1
ATOM 1923 C CA . VAL B 1 119 ? 12.461 -32.781 0.42 1 57.19 119 VAL B CA 1
ATOM 1924 C C . VAL B 1 119 ? 11.852 -34.125 0.019 1 57.19 119 VAL B C 1
ATOM 1926 O O . VAL B 1 119 ? 10.719 -34.188 -0.473 1 57.19 119 VAL B O 1
#

Nearest PDB structures (foldseek):
  5d8c-assembly1_A  TM=8.499E-01  e=2.246E-09  Haemophilus influenzae Rd KW20
  3gp4-assembly1_A  TM=8.950E-01  e=4.497E-08  Listeria monocytogenes serotype 4b str. F2365
  5d90-assembly2_C  TM=8.653E-01  e=3.067E-08  Haemophilus influenzae Rd KW20
  6jni-assembly3_E  TM=7.695E-01  e=4.723E-06  Pseudomonas putida
  7cla-assembly1_A-2  TM=6.154E-01  e=2.181E-05  Caulobacter vibrioides CB15

Solvent-accessible surface area (backbone atoms only — not comparable to full-atom values): 13150 Å² total; per-residue (Å²): 130,78,65,34,45,59,68,52,47,20,65,73,47,70,42,51,61,67,52,54,53,49,32,35,72,68,46,53,34,70,87,70,51,58,43,98,84,67,41,57,38,38,41,65,66,54,51,52,49,38,44,53,50,42,50,42,48,72,61,61,53,51,68,68,60,48,33,51,46,33,57,43,64,77,39,79,90,34,52,68,62,48,52,51,52,52,50,53,48,51,50,51,43,52,52,51,50,54,50,51,49,54,48,47,53,54,49,52,54,51,51,52,52,54,56,54,66,79,98,130,79,64,32,43,57,69,54,47,20,65,72,47,69,43,50,59,68,51,52,53,47,31,37,73,68,46,52,33,69,88,69,49,59,42,98,85,68,42,57,40,39,41,65,66,53,50,53,50,39,44,52,49,44,49,44,49,73,63,62,54,52,68,69,58,50,35,51,48,34,57,44,66,75,38,78,91,35,52,67,62,48,52,50,51,52,51,52,49,52,51,51,44,51,52,50,51,52,51,51,50,54,48,46,51,53,48,51,54,51,51,54,52,54,55,53,68,79,96

Secondary structure (DSSP, 8-state):
---B-HHHHHHHH---HHHHHHHHHTTSSPPPPB-TTS-B-B-HHHHHHHHHHHHHHHTT--HHHHHHHHHHTT-GGGHHHHHHHHHHHHHHHHHHHHHHHHHHHHHHHHHHHHHHH--/---B-HHHHHHHH---HHHHHHHHHTTSSPPPPB-TTS-B-B-HHHHHHHHHHHHHHHTT--HHHHHHHHHHHT-GGGHHHHHHHHHHHHHHHHHHHHHHHHHHHHHHHHHHHHHHH--

Radius of gyration: 24.66 Å; Cα contacts (8 Å, |Δi|>4): 218; chains: 2; bounding box: 33×75×58 Å